Protein AF-0000000075856510 (afdb_homodimer)

Sequence (260 aa):
MIDSSLTSLGAKVVVATSSDENHPPENIIDGNTTTFWMSTGMFPQEFIICFAEPTMISAVTVDSFNVKHLKIEKNTSQNASNFAFVGEKGEDAICMYLLHLNGSSATHLRFIITSGYDHFVSVHRVSVQNMIDSSLTSLGAKVVVATSSDENHPPENIIDGNTTTFWMSTGMFPQEFIICFAEPTMISAVTVDSFNVKHLKIEKNTSQNASNFAFVGEKGEDAICMYLLHLNGSSATHLRFIITSGYDHFVSVHRVSVQN

pLDDT: mean 91.09, std 9.34, range [31.22, 98.06]

Foldseek 3Di:
DPLDFLVNQVKDWDDWPDADPQQGCRQQGRSDPVGHHDDDDDDDIDIDMDGPADDDDPDDDGDDDPDAKAWDWDDRDPDPDDTDTDDMRHNPHDDDDDDDDPDDDDPDDDDDDDDDPDDDDDDDDDDDDD/DPLDFLVVQVKDWDDWPDADPQQGCRQQGNSDPVGHHDDDDDDDTDIDMDGPADDDDPDDDGDDDPDAKAWDWDDRDPDPDDTDTDDMRHNPHDDDDDDDDPDDDDPDDDDDDPDDPDDDDDDDDDDDDD

Solvent-accessible surface area (backbone atoms only — not comparable to full-atom values): 13366 Å² total; per-residue (Å²): 128,82,86,66,25,42,45,80,64,52,33,42,68,78,44,59,70,35,74,35,92,91,21,31,56,64,27,23,28,63,66,38,74,88,42,31,17,39,56,64,71,67,71,61,41,40,40,27,39,34,43,69,51,78,37,59,28,31,32,40,37,38,31,25,29,44,68,38,26,38,38,35,27,31,17,70,49,94,53,100,53,82,66,40,85,69,51,68,41,44,86,80,42,58,34,32,37,80,44,76,54,80,60,37,70,26,19,28,41,37,40,39,34,61,41,45,79,49,80,53,34,34,37,17,29,50,48,75,37,106,128,82,86,64,26,43,44,79,65,51,34,42,68,76,45,59,72,35,75,35,93,90,22,31,56,65,26,23,30,63,65,39,72,88,42,33,17,39,56,65,70,66,70,63,43,41,40,28,39,35,43,70,51,76,38,61,29,31,31,39,37,40,32,27,30,45,68,36,28,37,37,35,25,31,18,70,48,93,53,99,54,81,66,41,85,70,50,66,42,46,86,78,43,58,34,32,37,81,44,77,53,81,61,38,69,26,20,28,40,37,39,38,32,63,41,46,79,49,79,55,36,34,37,17,29,52,47,75,38,106

Nearest PDB structures (foldseek):
  1tvg-assembly1_A  TM=7.928E-01  e=2.514E-05  Homo sapiens
  2yc4-assembly1_A  TM=9.816E-01  e=4.064E-04  Chlamydomonas reinhardtii
  2yc4-assembly1_B  TM=9.058E-01  e=3.809E-04  Chlamydomonas reinhardtii
  2yc2-assembly2_B  TM=8.555E-01  e=8.281E-04  Chlamydomonas reinhardtii
  1tvg-assembly1_A  TM=7.749E-01  e=1.172E-05  Homo sapiens

Organism: Scomber scombrus (NCBI:txid13677)

Secondary structure (DSSP, 8-state):
-----TGGGT-EEEEES--BTTB-GGGGSSS-SSS-EE--SSSPEEEEEEEEEEEEEEEEEEEEESEEEEEEEEE-SSSS-S-EEEEEE-TTPPEEEEEEEEEEEEEEEEEEEEEESSS--EEEEEEEE-/-----TGGGT-EEEEES--BTTB-GGGGSSS-SSS-EE--SSSPEEEEEEEEEEEEEEEEEEEEESEEEEEEEEE-SSSS-S-EEEEEE-TTPPEEEEEEEEEEEEEEEEEEEEEESSS--EEEEEEEE-

Structure (mmCIF, N/CA/C/O backbone):
data_AF-0000000075856510-model_v1
#
loop_
_entity.id
_entity.type
_entity.pdbx_description
1 polymer 'Intraflagellar transport protein 25 homolog isoform X1'
#
loop_
_atom_site.group_PDB
_atom_site.id
_atom_site.type_symbol
_atom_site.label_atom_id
_atom_site.label_alt_id
_atom_site.label_comp_id
_atom_site.label_asym_id
_atom_site.label_entity_id
_atom_site.label_seq_id
_atom_site.pdbx_PDB_ins_code
_atom_site.Cartn_x
_atom_site.Cartn_y
_atom_site.Cartn_z
_atom_site.occupancy
_atom_site.B_iso_or_equiv
_atom_site.auth_seq_id
_atom_site.auth_comp_id
_atom_site.auth_asym_id
_atom_site.auth_atom_id
_atom_site.pdbx_PDB_model_num
ATOM 1 N N . MET A 1 1 ? 19.016 -0.634 -7.457 1 31.28 1 MET A N 1
ATOM 2 C CA . MET A 1 1 ? 18.469 -1.99 -7.473 1 31.28 1 MET A CA 1
ATOM 3 C C . MET A 1 1 ? 17.594 -2.209 -8.695 1 31.28 1 MET A C 1
ATOM 5 O O . MET A 1 1 ? 16.719 -1.391 -8.992 1 31.28 1 MET A O 1
ATOM 9 N N . ILE A 1 2 ? 18.047 -2.639 -9.633 1 41.06 2 ILE A N 1
ATOM 10 C CA . ILE A 1 2 ? 17.422 -2.801 -10.938 1 41.06 2 ILE A CA 1
ATOM 11 C C . ILE A 1 2 ? 16.047 -3.469 -10.781 1 41.06 2 ILE A C 1
ATOM 13 O O . ILE A 1 2 ? 15.953 -4.57 -10.234 1 41.06 2 ILE A O 1
ATOM 17 N N . ASP A 1 3 ? 14.898 -2.807 -10.547 1 51.41 3 ASP A N 1
ATOM 18 C CA . ASP A 1 3 ? 13.539 -3.336 -10.461 1 51.41 3 ASP A CA 1
ATOM 19 C C . ASP A 1 3 ? 13.234 -4.266 -11.633 1 51.41 3 ASP A C 1
ATOM 21 O O . ASP A 1 3 ? 12.727 -3.828 -12.664 1 51.41 3 ASP A O 1
ATOM 25 N N . SER A 1 4 ? 14.125 -5.219 -11.945 1 65.81 4 SER A N 1
ATOM 26 C CA . SER A 1 4 ? 13.828 -6.191 -12.992 1 65.81 4 SER A CA 1
ATOM 27 C C . SER A 1 4 ? 12.555 -6.965 -12.68 1 65.81 4 SER A C 1
ATOM 29 O O . SER A 1 4 ? 12.32 -7.355 -11.531 1 65.81 4 SER A O 1
ATOM 31 N N . SER A 1 5 ? 11.68 -6.973 -13.672 1 81.94 5 SER A N 1
ATOM 32 C CA . SER A 1 5 ? 10.453 -7.762 -13.555 1 81.94 5 SER A CA 1
ATOM 33 C C . SER A 1 5 ? 10.766 -9.211 -13.203 1 81.94 5 SER A C 1
ATOM 35 O O . SER A 1 5 ? 11.859 -9.703 -13.492 1 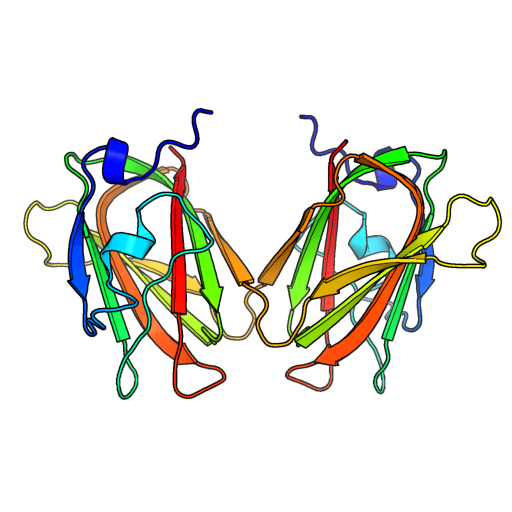81.94 5 SER A O 1
ATOM 37 N N . LEU A 1 6 ? 9.938 -9.789 -12.5 1 91.94 6 LEU A N 1
ATOM 38 C CA . LEU A 1 6 ? 10.094 -11.203 -12.164 1 91.94 6 LEU A CA 1
ATOM 39 C C . LEU A 1 6 ? 10.211 -12.055 -13.43 1 91.94 6 LEU A C 1
ATOM 41 O O . LEU A 1 6 ? 10.938 -13.047 -13.438 1 91.94 6 LEU A O 1
ATOM 45 N N . THR A 1 7 ? 9.625 -11.492 -14.469 1 87.81 7 THR A N 1
ATOM 46 C CA . THR A 1 7 ? 9.719 -12.195 -15.742 1 87.81 7 THR A CA 1
ATOM 47 C C . THR A 1 7 ? 11.156 -12.188 -16.25 1 87.81 7 THR A C 1
ATOM 49 O O . THR A 1 7 ? 11.633 -13.195 -16.781 1 87.81 7 THR A O 1
ATOM 52 N N . SER A 1 8 ? 11.789 -11.078 -16.062 1 85.25 8 SER A N 1
ATOM 53 C CA . SER A 1 8 ? 13.164 -10.961 -16.531 1 85.25 8 SER A CA 1
ATOM 54 C C . SER A 1 8 ? 14.094 -11.891 -15.758 1 85.25 8 SER A C 1
ATOM 56 O O . SER A 1 8 ? 15.164 -12.266 -16.25 1 85.25 8 SER A O 1
ATOM 58 N N . LEU A 1 9 ? 13.656 -12.344 -14.656 1 84.62 9 LEU A N 1
ATOM 59 C CA . LEU A 1 9 ? 14.445 -13.242 -13.82 1 84.62 9 LEU A CA 1
ATOM 60 C C . LEU A 1 9 ? 14.031 -14.695 -14.047 1 84.62 9 LEU A C 1
ATOM 62 O O . LEU A 1 9 ? 14.477 -15.586 -13.32 1 84.62 9 LEU A O 1
ATOM 66 N N . GLY A 1 10 ? 13.133 -14.922 -15.031 1 90.75 10 GLY A N 1
ATOM 67 C CA . GLY A 1 10 ? 12.75 -16.266 -15.414 1 90.75 10 GLY A CA 1
ATOM 68 C C . GLY A 1 10 ? 11.562 -16.797 -14.625 1 90.75 10 GLY A C 1
ATOM 69 O O . GLY A 1 10 ? 11.25 -17.984 -14.695 1 90.75 10 GLY A O 1
ATOM 70 N N . ALA A 1 11 ? 10.938 -15.938 -13.891 1 95 11 ALA A N 1
ATOM 71 C CA . ALA A 1 11 ? 9.766 -16.359 -13.125 1 95 11 ALA A CA 1
ATOM 72 C C . ALA A 1 11 ? 8.547 -16.516 -14.023 1 95 11 ALA A C 1
ATOM 74 O O . ALA A 1 11 ? 8.453 -15.875 -15.07 1 95 11 ALA A O 1
ATOM 75 N N . LYS A 1 12 ? 7.605 -17.438 -13.602 1 95.94 12 LYS A N 1
ATOM 76 C CA . LYS A 1 12 ? 6.355 -17.672 -14.312 1 95.94 12 LYS A CA 1
ATOM 77 C C . LYS A 1 12 ? 5.195 -17.859 -13.336 1 95.94 12 LYS A C 1
ATOM 79 O O . LYS A 1 12 ? 5.383 -18.375 -12.227 1 95.94 12 LYS A O 1
ATOM 84 N N . VAL A 1 13 ? 4.027 -17.344 -13.789 1 96.81 13 VAL A N 1
ATOM 85 C CA . VAL A 1 13 ? 2.818 -17.75 -13.094 1 96.81 13 VAL A CA 1
ATOM 86 C C . VAL A 1 13 ? 2.385 -19.141 -13.578 1 96.81 13 VAL A C 1
ATOM 88 O O . VAL A 1 13 ? 1.945 -19.297 -14.719 1 96.81 13 VAL A O 1
ATOM 91 N N . VAL A 1 14 ? 2.408 -20.094 -12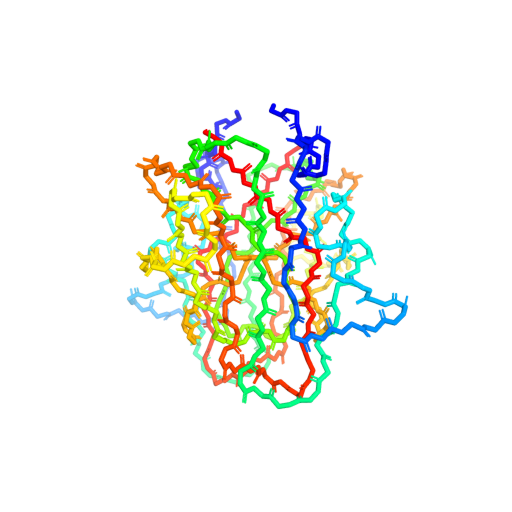.711 1 95.19 14 VAL A N 1
ATOM 92 C CA . VAL A 1 14 ? 2.24 -21.469 -13.188 1 95.19 14 VAL A CA 1
ATOM 93 C C . VAL A 1 14 ? 0.826 -21.953 -12.875 1 95.19 14 VAL A C 1
ATOM 95 O O . VAL A 1 14 ? 0.347 -22.906 -13.469 1 95.19 14 VAL A O 1
ATOM 98 N N . VAL A 1 15 ? 0.226 -21.422 -11.938 1 95.19 15 VAL A N 1
ATOM 99 C CA . VAL A 1 15 ? -1.16 -21.719 -11.594 1 95.19 15 VAL A CA 1
ATOM 100 C C . VAL A 1 15 ? -1.928 -20.406 -11.375 1 95.19 15 VAL A C 1
ATOM 102 O O . VAL A 1 15 ? -1.383 -19.438 -10.844 1 95.19 15 VAL A O 1
ATOM 105 N N . ALA A 1 16 ? -3.162 -20.297 -11.812 1 96.94 16 ALA A N 1
ATOM 106 C CA . ALA A 1 16 ? -4.09 -19.219 -11.492 1 96.94 16 ALA A CA 1
ATOM 107 C C . ALA A 1 16 ? -5.535 -19.703 -11.562 1 96.94 16 ALA A C 1
ATOM 109 O O . ALA A 1 16 ? -5.906 -20.438 -12.477 1 96.94 16 ALA A O 1
ATOM 110 N N . THR A 1 17 ? -6.297 -19.281 -10.57 1 97 17 THR A N 1
ATOM 111 C CA . THR A 1 17 ? -7.688 -19.719 -10.523 1 97 17 THR A CA 1
ATOM 112 C C . THR A 1 17 ? -8.508 -19 -11.586 1 97 17 THR A C 1
ATOM 114 O O . THR A 1 17 ? -9.609 -19.453 -11.93 1 97 17 THR A O 1
ATOM 117 N N . SER A 1 18 ? -8.086 -17.875 -12.07 1 94.31 18 SER A N 1
ATOM 118 C CA . SER A 1 18 ? -8.797 -17.125 -13.094 1 94.31 18 SER A CA 1
ATOM 119 C C . SER A 1 18 ? -7.859 -16.672 -14.211 1 94.31 18 SER A C 1
ATOM 121 O O . SER A 1 18 ? -6.648 -16.547 -14 1 94.31 18 SER A O 1
ATOM 123 N N . SER A 1 19 ? -8.5 -16.625 -15.391 1 90.81 19 SER A N 1
ATOM 124 C CA . SER A 1 19 ? -7.758 -16.125 -16.547 1 90.81 19 SER A CA 1
ATOM 125 C C . SER A 1 19 ? -8.664 -15.328 -17.484 1 90.81 19 SER A C 1
ATOM 127 O O . SER A 1 19 ? -9.445 -15.914 -18.234 1 90.81 19 SER A O 1
ATOM 129 N N . ASP A 1 20 ? -8.625 -14.062 -17.297 1 91.5 20 ASP A N 1
ATOM 130 C CA . ASP A 1 20 ? -9.32 -13.164 -18.219 1 91.5 20 ASP A CA 1
ATOM 131 C C . ASP A 1 20 ? -8.406 -12.75 -19.375 1 91.5 20 ASP A C 1
ATOM 133 O O . ASP A 1 20 ? -7.258 -12.359 -19.156 1 91.5 20 ASP A O 1
ATOM 137 N N . GLU A 1 21 ? -8.883 -12.891 -20.578 1 92.25 21 GLU A N 1
ATOM 138 C CA . GLU A 1 21 ? -8.07 -12.602 -21.766 1 92.25 21 GLU A CA 1
ATOM 139 C C . GLU A 1 21 ? -7.473 -11.203 -21.688 1 92.25 21 GLU A C 1
ATOM 141 O O . GLU A 1 21 ? -6.344 -10.977 -22.141 1 92.25 21 GLU A O 1
ATOM 146 N N . ASN A 1 22 ? -8.219 -10.234 -21.125 1 95 22 ASN A N 1
ATOM 147 C CA . ASN A 1 22 ? -7.77 -8.852 -21.031 1 95 22 ASN A CA 1
ATOM 148 C C . ASN A 1 22 ? -6.91 -8.625 -19.797 1 95 22 ASN A C 1
ATOM 150 O O . ASN A 1 22 ? -6.184 -7.633 -19.719 1 95 22 ASN A O 1
ATOM 154 N N . HIS A 1 23 ? -7.027 -9.445 -18.844 1 96.81 23 HIS A N 1
ATOM 155 C CA . HIS A 1 23 ? -6.328 -9.297 -17.578 1 96.81 23 HIS A CA 1
ATOM 156 C C . HIS A 1 23 ? -5.734 -10.625 -17.109 1 96.81 23 HIS A C 1
ATOM 158 O O . HIS A 1 23 ? -6.062 -11.117 -16.031 1 96.81 23 HIS A O 1
ATOM 164 N N . PRO A 1 24 ? -4.848 -11.18 -17.875 1 97.19 24 PRO A N 1
ATOM 165 C CA . PRO A 1 24 ? -4.281 -12.492 -17.594 1 97.19 24 PRO A CA 1
ATOM 166 C C . PRO A 1 24 ? -3.283 -12.461 -16.438 1 97.19 24 PRO A C 1
ATOM 168 O O . PRO A 1 24 ? -2.779 -11.398 -16.078 1 97.19 24 PRO A O 1
ATOM 171 N N . PRO A 1 25 ? -2.936 -13.633 -15.844 1 97.38 25 PRO A N 1
ATOM 172 C CA . PRO A 1 25 ? -2.047 -13.719 -14.688 1 97.38 25 PRO A CA 1
ATOM 173 C C . PRO A 1 25 ? -0.626 -13.25 -14.992 1 97.38 25 PRO A C 1
ATOM 175 O O . PRO A 1 25 ? 0.089 -12.805 -14.094 1 97.38 25 PRO A O 1
ATOM 178 N N . GLU A 1 26 ? -0.173 -13.258 -16.281 1 96.19 26 GLU A N 1
ATOM 179 C CA . GLU A 1 26 ? 1.175 -12.844 -16.656 1 96.19 26 GLU A CA 1
ATOM 180 C C . GLU A 1 26 ? 1.406 -11.367 -16.344 1 96.19 26 GLU A C 1
ATOM 182 O O . GLU A 1 26 ? 2.547 -10.938 -16.156 1 96.19 26 GLU A O 1
ATOM 187 N N . ASN A 1 27 ? 0.293 -10.664 -16.219 1 96.81 27 ASN A N 1
ATOM 188 C CA . ASN A 1 27 ? 0.388 -9.234 -15.953 1 96.81 27 ASN A CA 1
ATOM 189 C C . ASN A 1 27 ? 0.887 -8.961 -14.531 1 96.81 27 ASN A C 1
ATOM 191 O O . ASN A 1 27 ? 1.324 -7.855 -14.227 1 96.81 27 ASN A O 1
ATOM 195 N N . ILE A 1 28 ? 0.86 -10 -13.664 1 97 28 ILE A N 1
ATOM 196 C CA . ILE A 1 28 ? 1.257 -9.867 -12.266 1 97 28 ILE A CA 1
ATOM 197 C C . ILE A 1 28 ? 2.768 -9.664 -12.18 1 97 28 ILE A C 1
ATOM 199 O O . ILE A 1 28 ? 3.258 -8.984 -11.273 1 97 28 ILE A O 1
ATOM 203 N N . ILE A 1 29 ? 3.482 -10.195 -13.172 1 96.88 29 ILE A N 1
ATOM 204 C CA . ILE A 1 29 ? 4.926 -10.281 -12.977 1 96.88 29 ILE A CA 1
ATOM 205 C C . ILE A 1 29 ? 5.645 -9.523 -14.094 1 96.88 29 ILE A C 1
ATOM 207 O O . ILE A 1 29 ? 6.859 -9.656 -14.258 1 96.88 29 ILE A O 1
ATOM 211 N N . ASP A 1 30 ? 4.988 -8.719 -14.883 1 93.81 30 ASP A N 1
ATOM 212 C CA . ASP A 1 30 ? 5.582 -8.055 -16.031 1 93.81 30 ASP A CA 1
ATOM 213 C C . ASP A 1 30 ? 6.277 -6.754 -15.625 1 93.81 30 ASP A C 1
ATOM 215 O O . ASP A 1 30 ? 6.895 -6.086 -16.453 1 93.81 30 ASP A O 1
ATOM 219 N N . GLY A 1 31 ? 6.121 -6.363 -14.367 1 89 31 GLY A N 1
ATOM 220 C CA . GLY A 1 31 ? 6.809 -5.188 -13.859 1 89 31 GLY A CA 1
ATOM 221 C C . GLY A 1 31 ? 6.051 -3.898 -14.109 1 89 31 GLY A C 1
ATOM 222 O O . GLY A 1 31 ? 6.512 -2.818 -13.734 1 89 31 GLY A O 1
ATOM 223 N N . ASN A 1 32 ? 4.902 -4.012 -14.742 1 88.06 32 ASN A N 1
ATOM 224 C CA . ASN A 1 32 ? 4.055 -2.871 -15.062 1 88.06 32 ASN A CA 1
ATOM 225 C C . ASN A 1 32 ? 2.846 -2.793 -14.133 1 88.06 32 ASN A C 1
ATOM 227 O O . ASN A 1 32 ? 2.113 -3.771 -13.977 1 88.06 32 ASN A O 1
ATOM 231 N N . THR A 1 33 ? 2.648 -1.615 -13.531 1 86 33 THR A N 1
ATOM 232 C CA . THR A 1 33 ? 1.541 -1.51 -12.586 1 86 33 THR A CA 1
ATOM 233 C C . THR A 1 33 ? 0.247 -1.146 -13.312 1 86 33 THR A C 1
ATOM 235 O O . THR A 1 33 ? -0.833 -1.181 -12.719 1 86 33 THR A O 1
ATOM 238 N N . THR A 1 34 ? 0.302 -0.852 -14.609 1 89.06 34 THR A N 1
ATOM 239 C CA . THR A 1 34 ? -0.894 -0.453 -15.344 1 89.06 34 THR A CA 1
ATOM 240 C C . THR A 1 34 ? -1.639 -1.676 -15.867 1 89.06 34 THR A C 1
ATOM 242 O O . THR A 1 34 ? -2.83 -1.601 -16.172 1 89.06 34 THR A O 1
ATOM 245 N N . THR A 1 35 ? -0.893 -2.748 -16.062 1 94.31 35 THR A N 1
ATOM 246 C CA . THR A 1 35 ? -1.537 -4.02 -16.375 1 94.31 35 THR A CA 1
ATOM 247 C C . THR A 1 35 ? -1.803 -4.812 -15.094 1 94.31 35 THR A C 1
ATOM 249 O O . THR A 1 35 ? -1.146 -4.594 -14.07 1 94.31 35 THR A O 1
ATOM 252 N N . PHE A 1 36 ? -2.84 -5.691 -15.148 1 96.75 36 PHE A N 1
ATOM 253 C CA . PHE A 1 36 ? -3.17 -6.422 -13.93 1 96.75 36 PHE A CA 1
ATOM 254 C C . PHE A 1 36 ? -3.875 -7.73 -14.258 1 96.75 36 PHE A C 1
ATOM 256 O O . PHE A 1 36 ? -4.375 -7.914 -15.367 1 96.75 36 PHE A O 1
ATOM 263 N N . TRP A 1 37 ? -3.801 -8.656 -13.32 1 98 37 TRP A N 1
ATOM 264 C CA . TRP A 1 37 ? -4.633 -9.852 -13.266 1 98 37 TRP A CA 1
ATOM 265 C C . TRP A 1 37 ? -5.949 -9.57 -12.555 1 98 37 TRP A C 1
ATOM 267 O O . TRP A 1 37 ? -5.973 -8.875 -11.531 1 98 37 TRP A O 1
ATOM 277 N N . MET A 1 38 ? -7.059 -10.086 -13.086 1 96.81 38 MET A N 1
ATOM 278 C CA . MET A 1 38 ? -8.375 -9.914 -12.477 1 96.81 38 MET A CA 1
ATOM 279 C C . MET A 1 38 ? -9 -11.266 -12.148 1 96.81 38 MET A C 1
ATOM 281 O O . MET A 1 38 ? -8.969 -12.188 -12.969 1 96.81 38 MET A O 1
ATOM 285 N N . SER A 1 39 ? -9.414 -11.375 -10.93 1 95.94 39 SER A N 1
ATOM 286 C CA . SER A 1 39 ? -10.094 -12.609 -10.547 1 95.94 39 SER A CA 1
ATOM 287 C C . SER A 1 39 ? -11.469 -12.711 -11.188 1 95.94 39 SER A C 1
ATOM 289 O O . SER A 1 39 ? -12.062 -11.695 -11.562 1 95.94 39 SER A O 1
ATOM 291 N N . THR A 1 40 ? -11.891 -14.031 -11.414 1 91.62 40 THR A N 1
ATOM 292 C CA . THR A 1 40 ? -13.25 -14.312 -11.852 1 91.62 40 THR A CA 1
ATOM 293 C C . THR A 1 40 ? -13.914 -15.336 -10.93 1 91.62 40 THR A C 1
ATOM 295 O O . THR A 1 40 ? -13.242 -16.219 -10.391 1 91.62 40 THR A O 1
ATOM 298 N N . GLY A 1 41 ? -15.164 -14.977 -10.383 1 86.88 41 GLY A N 1
ATOM 299 C CA . GLY A 1 41 ? -15.875 -15.938 -9.555 1 86.88 41 GLY A CA 1
ATOM 300 C C . GLY A 1 41 ? -15.781 -15.641 -8.07 1 86.88 41 GLY A C 1
ATOM 301 O O . GLY A 1 41 ? -15.555 -14.492 -7.676 1 86.88 41 GLY A O 1
ATOM 302 N N . MET A 1 42 ? -15.93 -16.75 -7.203 1 92.44 42 MET A N 1
ATOM 303 C CA . MET A 1 42 ? -15.992 -16.578 -5.754 1 92.44 42 MET A CA 1
ATOM 304 C C . MET A 1 42 ? -14.641 -16.875 -5.113 1 92.44 42 MET A C 1
ATOM 306 O O . MET A 1 42 ? -13.75 -17.438 -5.758 1 92.44 42 MET A O 1
ATOM 310 N N . PHE A 1 43 ? -14.57 -16.391 -3.949 1 96.38 43 PHE A N 1
ATOM 311 C CA . PHE A 1 43 ? -13.383 -16.672 -3.152 1 96.38 43 PHE A CA 1
ATOM 312 C C . PHE A 1 43 ? -13.43 -18.109 -2.615 1 96.38 43 PHE A C 1
ATOM 314 O O . PHE A 1 43 ? -14.508 -18.672 -2.424 1 96.38 43 PHE A O 1
ATOM 321 N N . PRO A 1 44 ? -12.25 -18.719 -2.43 1 97.31 44 PRO A N 1
ATOM 322 C CA . PRO A 1 44 ? -10.922 -18.125 -2.559 1 97.31 44 PRO A CA 1
ATOM 323 C C . PRO A 1 44 ? -10.422 -18.094 -4.004 1 97.31 44 PRO A C 1
ATOM 325 O O . PRO A 1 44 ? -10.922 -18.844 -4.848 1 97.31 44 PRO A O 1
ATOM 328 N N . GLN A 1 45 ? -9.586 -17.125 -4.336 1 97.56 45 GLN A N 1
ATOM 329 C CA . GLN A 1 45 ? -8.797 -17.031 -5.559 1 97.56 45 GLN A CA 1
ATOM 330 C C . GLN A 1 45 ? -7.316 -17.25 -5.273 1 97.56 45 GLN A C 1
ATOM 332 O O . GLN A 1 45 ? -6.84 -16.938 -4.176 1 97.56 45 GLN A O 1
ATOM 337 N N . GLU A 1 46 ? -6.547 -17.844 -6.277 1 97.56 46 GLU A N 1
ATOM 338 C CA . GLU A 1 46 ? -5.125 -18.047 -6.016 1 97.56 46 GLU A CA 1
ATOM 339 C C . GLU A 1 46 ? -4.309 -17.969 -7.305 1 97.56 46 GLU A C 1
ATOM 341 O O . GLU A 1 46 ? -4.855 -18.109 -8.398 1 97.56 46 GLU A O 1
ATOM 346 N N . PHE A 1 47 ? -3.023 -17.719 -7.164 1 97.62 47 PHE A N 1
ATOM 347 C CA . PHE A 1 47 ? -2.012 -17.875 -8.203 1 97.62 47 PHE A CA 1
ATOM 348 C C . PHE A 1 47 ? -0.674 -18.281 -7.598 1 97.62 47 PHE A C 1
ATOM 350 O O . PHE A 1 47 ? -0.417 -18.031 -6.418 1 97.62 47 PHE A O 1
ATOM 357 N N . ILE A 1 48 ? 0.126 -19 -8.406 1 97.12 48 ILE A N 1
ATOM 358 C CA . ILE A 1 48 ? 1.434 -19.469 -7.961 1 97.12 48 ILE A CA 1
ATOM 359 C C . ILE A 1 48 ? 2.518 -18.953 -8.898 1 97.12 48 ILE A C 1
ATOM 361 O O . ILE A 1 48 ? 2.396 -19.062 -10.125 1 97.12 48 ILE A O 1
ATOM 365 N N . ILE A 1 49 ? 3.5 -18.391 -8.352 1 96.56 49 ILE A N 1
ATOM 366 C CA . ILE A 1 49 ? 4.676 -17.953 -9.094 1 96.56 49 ILE A CA 1
ATOM 367 C C . ILE A 1 49 ? 5.816 -18.938 -8.891 1 96.56 49 ILE A C 1
ATOM 369 O O . ILE A 1 49 ? 6.105 -19.344 -7.762 1 96.56 49 ILE A O 1
ATOM 373 N N . CYS A 1 50 ? 6.375 -19.312 -9.953 1 96.56 50 CYS A N 1
ATOM 374 C CA . CYS A 1 50 ? 7.535 -20.203 -9.93 1 96.56 50 CYS A CA 1
ATOM 375 C C . CYS A 1 50 ? 8.789 -19.469 -10.398 1 96.56 50 CYS A C 1
ATOM 377 O O . CYS A 1 50 ? 8.781 -18.844 -11.461 1 96.56 50 CYS A O 1
ATOM 379 N N . PHE A 1 51 ? 9.797 -19.578 -9.555 1 94.75 51 PHE A N 1
ATOM 380 C CA . PHE A 1 51 ? 11.086 -19 -9.945 1 94.75 51 PHE A CA 1
ATOM 381 C C . PHE A 1 51 ? 11.914 -20.016 -10.719 1 94.75 51 PHE A C 1
ATOM 383 O O . PHE A 1 51 ? 11.766 -21.234 -10.523 1 94.75 51 PHE A O 1
ATOM 390 N N . ALA A 1 52 ? 12.758 -19.5 -11.578 1 91.38 52 ALA A N 1
ATOM 391 C CA . ALA A 1 52 ? 13.594 -20.375 -12.391 1 91.38 52 ALA A CA 1
ATOM 392 C C . ALA A 1 52 ? 14.539 -21.188 -11.508 1 91.38 52 ALA A C 1
ATOM 394 O O . ALA A 1 52 ? 14.836 -22.359 -11.812 1 91.38 52 ALA A O 1
ATOM 395 N N . GLU A 1 53 ? 15.008 -20.594 -10.414 1 90.5 53 GLU A N 1
ATOM 396 C CA . GLU A 1 53 ? 15.852 -21.234 -9.406 1 90.5 53 GLU A CA 1
ATOM 397 C C . GLU A 1 53 ? 15.43 -20.812 -8 1 90.5 53 GLU A C 1
ATOM 399 O O . GLU A 1 53 ? 14.789 -19.781 -7.82 1 90.5 53 GLU A O 1
ATOM 404 N N . PRO A 1 54 ? 15.766 -21.766 -7.105 1 91.69 54 PRO A N 1
ATOM 405 C CA . PRO A 1 54 ? 15.5 -21.312 -5.738 1 91.69 54 PRO A CA 1
ATOM 406 C C . PRO A 1 54 ? 16.047 -19.906 -5.457 1 91.69 54 PRO A C 1
ATOM 408 O O . PRO A 1 54 ? 17.203 -19.625 -5.758 1 91.69 54 PRO A O 1
ATOM 411 N N . THR A 1 55 ? 15.219 -19.047 -4.93 1 91.62 55 THR A N 1
ATOM 412 C CA . THR A 1 55 ? 15.555 -17.641 -4.766 1 91.62 55 THR A CA 1
ATOM 413 C C . THR A 1 55 ? 15.422 -17.219 -3.307 1 91.62 55 THR A C 1
ATOM 415 O O . THR A 1 55 ? 14.43 -17.531 -2.646 1 91.62 55 THR A O 1
ATOM 418 N N . MET A 1 56 ? 16.484 -16.578 -2.807 1 93.5 56 MET A N 1
ATOM 419 C CA . MET A 1 56 ? 16.422 -15.992 -1.472 1 93.5 56 MET A CA 1
ATOM 420 C C . MET A 1 56 ? 15.578 -14.711 -1.485 1 93.5 56 MET A C 1
ATOM 422 O O . MET A 1 56 ? 15.836 -13.805 -2.277 1 93.5 56 MET A O 1
ATOM 426 N N . ILE A 1 57 ? 14.578 -14.742 -0.638 1 93.12 57 ILE A N 1
ATOM 427 C CA . ILE A 1 57 ? 13.656 -13.609 -0.636 1 93.12 57 ILE A CA 1
ATOM 428 C C . ILE A 1 57 ? 13.648 -12.953 0.743 1 93.12 57 ILE A C 1
ATOM 430 O O . ILE A 1 57 ? 13.414 -13.625 1.753 1 93.12 57 ILE A O 1
ATOM 434 N N . SER A 1 58 ? 13.922 -11.656 0.806 1 93.88 58 SER A N 1
ATOM 435 C CA . SER A 1 58 ? 13.875 -10.922 2.064 1 93.88 58 SER A CA 1
ATOM 436 C C . SER A 1 58 ? 12.539 -10.211 2.244 1 93.88 58 SER A C 1
ATOM 438 O O . SER A 1 58 ? 12.094 -9.984 3.373 1 93.88 58 SER A O 1
ATOM 440 N N . ALA A 1 59 ? 11.852 -9.883 1.08 1 93.94 59 ALA A N 1
ATOM 441 C CA . ALA A 1 59 ? 10.555 -9.219 1.165 1 93.94 59 ALA A CA 1
ATOM 442 C C . ALA A 1 59 ? 9.727 -9.453 -0.098 1 93.94 59 ALA A C 1
ATOM 444 O O . ALA A 1 59 ? 10.289 -9.68 -1.175 1 93.94 59 ALA A O 1
ATOM 445 N N . VAL A 1 60 ? 8.453 -9.445 0.077 1 94.06 60 VAL A N 1
ATOM 446 C CA . VAL A 1 60 ? 7.496 -9.539 -1.019 1 94.06 60 VAL A CA 1
ATOM 447 C C . VAL A 1 60 ? 6.574 -8.312 -0.998 1 94.06 60 VAL A C 1
ATOM 449 O O . VAL A 1 60 ? 6.062 -7.934 0.057 1 94.06 60 VAL A O 1
ATOM 452 N N . THR A 1 61 ? 6.418 -7.633 -2.109 1 93.5 61 THR A N 1
ATOM 453 C CA . THR A 1 61 ? 5.457 -6.547 -2.271 1 93.5 61 THR A CA 1
ATOM 454 C C . THR A 1 61 ? 4.352 -6.949 -3.244 1 93.5 61 THR A C 1
ATOM 456 O O . THR A 1 61 ? 4.625 -7.488 -4.316 1 93.5 61 THR A O 1
ATOM 459 N N . VAL A 1 62 ? 3.15 -6.73 -2.814 1 95.56 62 VAL A N 1
ATOM 460 C CA . VAL A 1 62 ? 1.995 -7.023 -3.658 1 95.56 62 VAL A CA 1
ATOM 461 C C . VAL A 1 62 ? 1.195 -5.742 -3.898 1 95.56 62 VAL A 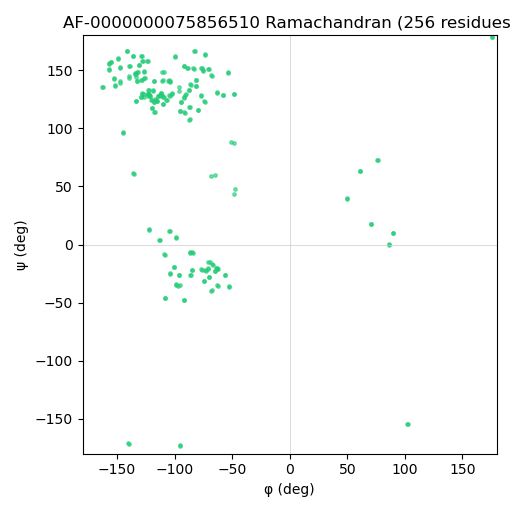C 1
ATOM 463 O O . VAL A 1 62 ? 0.708 -5.121 -2.949 1 95.56 62 VAL A O 1
ATOM 466 N N . ASP A 1 63 ? 1.082 -5.309 -5.125 1 95.19 63 ASP A N 1
ATOM 467 C CA . ASP A 1 63 ? 0.19 -4.227 -5.539 1 95.19 63 ASP A CA 1
ATOM 468 C C . ASP A 1 63 ? -1.17 -4.773 -5.969 1 95.19 63 ASP A C 1
ATOM 470 O O . ASP A 1 63 ? -1.273 -5.477 -6.98 1 95.19 63 ASP A O 1
ATOM 474 N N . SER A 1 64 ? -2.178 -4.426 -5.184 1 95.06 64 SER A N 1
ATOM 475 C CA . SER A 1 64 ? -3.471 -5.039 -5.465 1 95.06 64 SER A CA 1
ATOM 476 C C . SER A 1 64 ? -4.609 -4.047 -5.27 1 95.06 64 SER A C 1
ATOM 478 O O . SER A 1 64 ? -4.398 -2.943 -4.762 1 95.06 64 SER A O 1
ATOM 480 N N . PHE A 1 65 ? -5.758 -4.488 -5.789 1 91.06 65 PHE A N 1
ATOM 481 C CA . PHE A 1 65 ? -7 -3.74 -5.625 1 91.06 65 PHE A CA 1
ATOM 482 C C . PHE A 1 65 ? -8.102 -4.637 -5.074 1 91.06 65 PHE A C 1
ATOM 484 O O . PHE A 1 65 ? -8.297 -5.754 -5.559 1 91.06 65 PHE A O 1
ATOM 491 N N . ASN A 1 66 ? -8.812 -4.203 -4.004 1 89.62 66 ASN A N 1
ATOM 492 C CA . ASN A 1 66 ? -9.992 -4.824 -3.41 1 89.62 66 ASN A CA 1
ATOM 493 C C . ASN A 1 66 ? -9.641 -6.125 -2.695 1 89.62 66 ASN A C 1
ATOM 495 O O . ASN A 1 66 ? -10.516 -6.949 -2.424 1 89.62 66 ASN A O 1
ATOM 499 N N . VAL A 1 67 ? -8.359 -6.371 -2.371 1 92.12 67 VAL A N 1
ATOM 500 C CA . VAL A 1 67 ? -7.984 -7.562 -1.619 1 92.12 67 VAL A CA 1
ATOM 501 C C . VAL A 1 67 ? -8.094 -7.285 -0.122 1 92.12 67 VAL A C 1
ATOM 503 O O . VAL A 1 67 ? -7.441 -6.375 0.397 1 92.12 67 VAL A O 1
ATOM 506 N N . LYS A 1 68 ? -8.938 -8 0.508 1 88.12 68 LYS A N 1
ATOM 507 C CA . LYS A 1 68 ? -9.148 -7.824 1.941 1 88.12 68 LYS A CA 1
ATOM 508 C C . LYS A 1 68 ? -8.242 -8.75 2.75 1 88.12 68 LYS A C 1
ATOM 510 O O . LYS A 1 68 ? -7.637 -8.328 3.736 1 88.12 68 LYS A O 1
ATOM 515 N N . HIS A 1 69 ? -8.188 -10.031 2.377 1 93.75 69 HIS A N 1
ATOM 516 C CA . HIS A 1 69 ? -7.352 -11.016 3.047 1 93.75 69 HIS A CA 1
ATOM 517 C C . HIS A 1 69 ? -6.5 -11.789 2.045 1 93.75 69 HIS A C 1
ATOM 519 O O . HIS A 1 69 ? -7.012 -12.289 1.04 1 93.75 69 HIS A O 1
ATOM 525 N N . LEU A 1 70 ? -5.188 -11.859 2.227 1 96.81 70 LEU A N 1
ATOM 526 C CA . LEU A 1 70 ? -4.215 -12.531 1.369 1 96.81 70 LEU A CA 1
ATOM 527 C C . LEU A 1 70 ? -3.252 -13.375 2.195 1 96.81 70 LEU A C 1
ATOM 529 O O . LEU A 1 70 ? -2.672 -12.891 3.168 1 96.81 70 LEU A O 1
ATOM 533 N N . LYS A 1 71 ? -3.201 -14.641 1.873 1 96.75 71 LYS A N 1
ATOM 534 C CA . LYS A 1 71 ? -2.221 -15.547 2.463 1 96.75 71 LYS A CA 1
ATOM 535 C C . LYS A 1 71 ? -1.108 -15.875 1.471 1 96.75 71 LYS A C 1
ATOM 537 O O . LYS A 1 71 ? -1.368 -16.078 0.282 1 96.75 71 LYS A O 1
ATOM 542 N N . ILE A 1 72 ? 0.112 -15.961 1.974 1 97.12 72 ILE A N 1
ATOM 543 C CA . ILE A 1 72 ? 1.257 -16.312 1.142 1 97.12 72 ILE A CA 1
ATOM 544 C C . ILE A 1 72 ? 1.946 -17.547 1.713 1 97.12 72 ILE A C 1
ATOM 546 O O . ILE A 1 72 ? 2.172 -17.641 2.922 1 97.12 72 ILE A O 1
ATOM 550 N N . GLU A 1 73 ? 2.211 -18.422 0.839 1 97.25 73 GLU A N 1
ATOM 551 C CA . GLU A 1 73 ? 2.941 -19.641 1.167 1 97.25 73 GLU A CA 1
ATOM 552 C C . GLU A 1 73 ? 4.129 -19.844 0.228 1 97.25 73 GLU A C 1
ATOM 554 O O . GLU A 1 73 ? 4.16 -19.281 -0.87 1 97.25 73 GLU A O 1
ATOM 559 N N . LYS A 1 74 ? 5.055 -20.625 0.721 1 95.94 74 LYS A N 1
ATOM 560 C CA . LYS A 1 74 ? 6.219 -20.891 -0.122 1 95.94 74 LYS A CA 1
ATOM 561 C C . LYS A 1 74 ? 6.512 -22.391 -0.19 1 95.94 74 LYS A C 1
ATOM 563 O O . LYS A 1 74 ? 6.043 -23.156 0.65 1 95.94 74 LYS A O 1
ATOM 568 N N . ASN A 1 75 ? 7.113 -22.672 -1.219 1 94.94 75 ASN A N 1
ATOM 569 C CA . ASN A 1 75 ? 7.672 -24 -1.421 1 94.94 75 ASN A CA 1
ATOM 570 C C . ASN A 1 75 ? 9.102 -23.938 -1.953 1 94.94 75 ASN A C 1
ATOM 572 O O . ASN A 1 75 ? 9.445 -23.031 -2.709 1 94.94 75 ASN A O 1
ATOM 576 N N . THR A 1 76 ? 9.969 -24.906 -1.492 1 90.81 76 THR A N 1
ATOM 577 C CA . THR A 1 76 ? 11.359 -24.953 -1.95 1 90.81 76 THR A CA 1
ATOM 578 C C . THR A 1 76 ? 11.578 -26.141 -2.889 1 90.81 76 THR A C 1
ATOM 580 O O . THR A 1 76 ? 12.656 -26.281 -3.465 1 90.81 76 THR A O 1
ATOM 583 N N . SER A 1 77 ? 10.57 -26.906 -2.914 1 85.75 77 SER A N 1
ATOM 584 C CA . SER A 1 77 ? 10.688 -28.078 -3.783 1 85.75 77 SER A CA 1
ATOM 585 C C . SER A 1 77 ? 10.352 -27.719 -5.23 1 85.75 77 SER A C 1
ATOM 587 O O . SER A 1 77 ? 9.836 -26.641 -5.508 1 85.75 77 SER A O 1
ATOM 589 N N . GLN A 1 78 ? 10.727 -28.672 -6.125 1 82.62 78 GLN A N 1
ATOM 590 C CA . GLN A 1 78 ? 10.5 -28.422 -7.543 1 82.62 78 GLN A CA 1
ATOM 591 C C . GLN A 1 78 ? 9.031 -28.609 -7.91 1 82.62 78 GLN A C 1
ATOM 593 O O . GLN A 1 78 ? 8.547 -28 -8.875 1 82.62 78 GLN A O 1
ATOM 598 N N . ASN A 1 79 ? 8.445 -29.359 -7.027 1 83.38 79 ASN A N 1
ATOM 599 C CA . ASN A 1 79 ? 7.031 -29.562 -7.309 1 83.38 79 ASN A CA 1
ATOM 600 C C . ASN A 1 79 ? 6.156 -28.578 -6.539 1 83.38 79 ASN A C 1
ATOM 602 O O . ASN A 1 79 ? 6.504 -28.156 -5.434 1 83.38 79 ASN A O 1
ATOM 606 N N . ALA A 1 80 ? 5.254 -27.969 -7.176 1 77.31 80 ALA A N 1
ATOM 607 C CA . ALA A 1 80 ? 4.332 -27.031 -6.543 1 77.31 80 ALA A CA 1
ATOM 608 C C . ALA A 1 80 ? 3.428 -27.75 -5.539 1 77.31 80 ALA A C 1
ATOM 610 O O . ALA A 1 80 ? 2.203 -27.734 -5.688 1 77.31 80 ALA A O 1
ATOM 611 N N . SER A 1 81 ? 4.105 -28.375 -4.535 1 82.81 81 SER A N 1
ATOM 612 C CA . SER A 1 81 ? 3.396 -29.078 -3.461 1 82.81 81 SER A CA 1
ATOM 613 C C . SER A 1 81 ? 4.016 -28.766 -2.102 1 82.81 81 SER A C 1
ATOM 615 O O . SER A 1 81 ? 5.074 -28.141 -2.023 1 82.81 81 SER A O 1
ATOM 617 N N . ASN A 1 82 ? 3.303 -29.016 -0.985 1 89.5 82 ASN A N 1
ATOM 618 C CA . ASN A 1 82 ? 3.781 -28.859 0.384 1 89.5 82 ASN A CA 1
ATOM 619 C C . ASN A 1 82 ? 4.176 -27.422 0.681 1 89.5 82 ASN A C 1
ATOM 621 O O . ASN A 1 82 ? 5.316 -27.156 1.062 1 89.5 82 ASN A O 1
ATOM 625 N N . PHE A 1 83 ? 3.285 -26.625 0.613 1 95 83 PHE A N 1
ATOM 626 C CA . PHE A 1 83 ? 3.52 -25.219 0.854 1 95 83 PHE A CA 1
ATOM 627 C C . PHE A 1 83 ? 3.543 -24.906 2.348 1 95 83 PHE A C 1
ATOM 629 O O . PHE A 1 83 ? 2.754 -25.469 3.111 1 95 83 PHE A O 1
ATOM 636 N N . ALA A 1 84 ? 4.559 -24.062 2.682 1 93.94 84 ALA A N 1
ATOM 637 C CA . ALA A 1 84 ? 4.668 -23.594 4.059 1 93.94 84 ALA A CA 1
ATOM 638 C C . ALA A 1 84 ? 4.191 -22.156 4.18 1 93.94 84 ALA A C 1
ATOM 640 O O . ALA A 1 84 ? 4.477 -21.312 3.314 1 93.94 84 ALA A O 1
ATOM 641 N N . PHE A 1 85 ? 3.504 -21.906 5.25 1 95.69 85 PHE A N 1
ATOM 642 C CA . PHE A 1 85 ? 2.98 -20.562 5.512 1 95.69 85 PHE A CA 1
ATOM 643 C C . PHE A 1 85 ? 4.113 -19.562 5.684 1 95.69 85 PHE A C 1
ATOM 645 O O . PHE A 1 85 ? 5.09 -19.828 6.383 1 95.69 85 PHE A O 1
ATOM 652 N N . VAL A 1 86 ? 3.988 -18.469 4.973 1 94.19 86 VAL A N 1
ATOM 653 C CA . VAL A 1 86 ? 4.996 -17.422 5.051 1 94.19 86 VAL A CA 1
ATOM 654 C C . VAL A 1 86 ? 4.434 -16.219 5.809 1 94.19 86 VAL A C 1
ATOM 656 O O . VAL A 1 86 ? 5.125 -15.617 6.637 1 94.19 86 VAL A O 1
ATOM 659 N N . GLY A 1 87 ? 3.225 -15.797 5.488 1 93.75 87 GLY A N 1
ATOM 660 C CA . GLY A 1 87 ? 2.574 -14.641 6.078 1 93.75 87 GLY A CA 1
ATOM 661 C C . GLY A 1 87 ? 1.229 -14.328 5.449 1 93.75 87 GLY A C 1
ATOM 662 O O . GLY A 1 87 ? 0.774 -15.039 4.555 1 93.75 87 GLY A O 1
ATOM 663 N N . GLU A 1 88 ? 0.583 -13.297 5.98 1 93.56 88 GLU A N 1
ATOM 664 C CA . GLU A 1 88 ? -0.737 -12.961 5.453 1 93.56 88 GLU A CA 1
ATOM 665 C C . GLU A 1 88 ? -1.046 -11.477 5.633 1 93.56 88 GLU A C 1
ATOM 667 O O . GLU A 1 88 ? -0.52 -10.836 6.543 1 93.56 88 GLU A O 1
ATOM 672 N N . LYS A 1 89 ? -1.696 -10.992 4.633 1 90.25 89 LYS A N 1
ATOM 673 C CA . LYS A 1 89 ? -2.365 -9.695 4.727 1 90.25 89 LYS A CA 1
ATOM 674 C C . LYS A 1 89 ? -3.77 -9.844 5.305 1 90.25 89 LYS A C 1
ATOM 676 O O . LYS A 1 89 ? -4.664 -10.383 4.652 1 90.25 89 LYS A O 1
ATOM 681 N N . GLY A 1 90 ? -3.949 -9.406 6.52 1 84.94 90 GLY A N 1
ATOM 682 C CA . GLY A 1 90 ? -5.254 -9.5 7.152 1 84.94 90 GLY A CA 1
ATOM 683 C C . GLY A 1 90 ? -6.074 -8.227 7.02 1 84.94 90 GLY A C 1
ATOM 684 O O . GLY A 1 90 ? -5.688 -7.305 6.301 1 84.94 90 GLY A O 1
ATOM 685 N N . GLU A 1 91 ? -7.227 -8.25 7.73 1 75.06 91 GLU A N 1
ATOM 686 C CA . GLU A 1 91 ? -8.18 -7.145 7.699 1 75.06 91 GLU A CA 1
ATOM 687 C C . GLU A 1 91 ? -7.555 -5.867 8.258 1 75.06 91 GLU A C 1
ATOM 689 O O . GLU A 1 91 ? -7.949 -4.762 7.879 1 75.06 91 GLU A O 1
ATOM 694 N N . ASP A 1 92 ? -6.5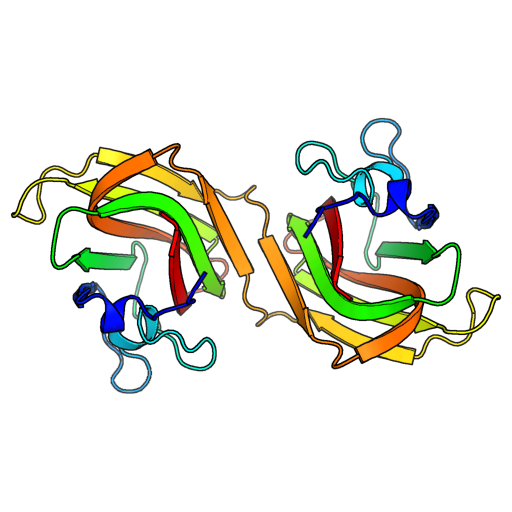23 -6.086 9.008 1 77.19 92 ASP A N 1
ATOM 695 C CA . ASP A 1 92 ? -5.93 -4.93 9.68 1 77.19 92 ASP A CA 1
ATOM 696 C C . ASP A 1 92 ? -4.625 -4.52 9.008 1 77.19 92 ASP A C 1
ATOM 698 O O . ASP A 1 92 ? -3.846 -3.746 9.57 1 77.19 92 ASP A O 1
ATOM 702 N N . ALA A 1 93 ? -4.441 -5.105 7.871 1 84.38 93 ALA A N 1
ATOM 703 C CA . ALA A 1 93 ? -3.166 -4.832 7.215 1 84.38 93 ALA A CA 1
ATOM 704 C C . ALA A 1 93 ? -3.088 -3.379 6.75 1 84.38 93 ALA A C 1
ATOM 706 O O . ALA A 1 93 ? -4.102 -2.785 6.375 1 84.38 93 ALA A O 1
ATOM 707 N N . ILE A 1 94 ? -1.913 -2.895 6.832 1 8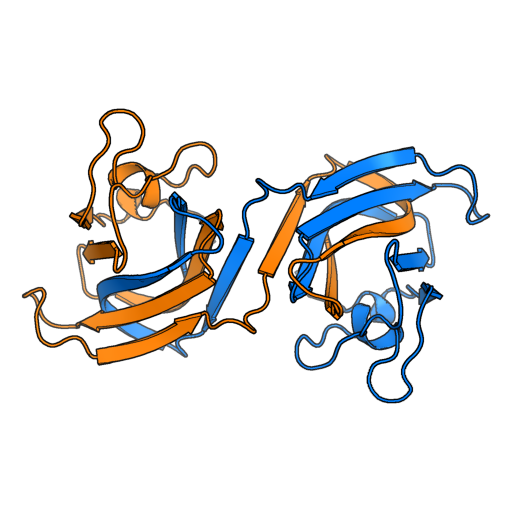9.06 94 ILE A N 1
ATOM 708 C CA . ILE A 1 94 ? -1.617 -1.532 6.398 1 89.06 94 ILE A CA 1
ATOM 709 C C . ILE A 1 94 ? -1.526 -1.482 4.875 1 89.06 94 ILE A C 1
ATOM 711 O O . ILE A 1 94 ? -0.926 -2.363 4.254 1 89.06 94 ILE A O 1
ATOM 715 N N . CYS A 1 95 ? -2.252 -0.578 4.309 1 90 95 CYS A N 1
ATOM 716 C CA . CYS A 1 95 ? -2.174 -0.286 2.881 1 90 95 CYS A CA 1
ATOM 717 C C . CYS A 1 95 ? -1.208 0.861 2.611 1 90 95 CYS A C 1
ATOM 719 O O . CYS A 1 95 ? -1.354 1.946 3.178 1 90 95 CYS A O 1
ATOM 721 N N . MET A 1 96 ? -0.247 0.56 1.803 1 92.19 96 MET A N 1
ATOM 722 C CA . MET A 1 96 ? 0.655 1.617 1.354 1 92.19 96 MET A CA 1
ATOM 723 C C . MET A 1 96 ? 0.164 2.234 0.049 1 92.19 96 MET A C 1
ATOM 725 O O . MET A 1 96 ? -0.22 1.516 -0.875 1 92.19 96 MET A O 1
ATOM 729 N N . TYR A 1 97 ? 0.036 3.561 0.08 1 92 97 TYR A N 1
ATOM 730 C CA . TYR A 1 97 ? -0.348 4.316 -1.106 1 92 97 TYR A CA 1
ATOM 731 C C . TYR A 1 97 ? 0.78 5.238 -1.554 1 92 97 TYR A C 1
ATOM 733 O O . TYR A 1 97 ? 1.276 6.051 -0.769 1 92 97 TYR A O 1
ATOM 741 N N . LEU A 1 98 ? 1.21 5.051 -2.865 1 90.56 98 LEU A N 1
ATOM 742 C CA . LEU A 1 98 ? 2.266 5.871 -3.447 1 90.56 98 LEU A CA 1
ATOM 743 C C . LEU A 1 98 ? 1.691 6.863 -4.453 1 90.56 98 LEU A C 1
ATOM 745 O O . LEU A 1 98 ? 0.975 6.469 -5.379 1 90.56 98 LEU A O 1
ATOM 749 N N . LEU A 1 99 ? 1.967 8.156 -4.254 1 91.75 99 LEU A N 1
ATOM 750 C CA . LEU A 1 99 ? 1.559 9.219 -5.164 1 91.75 99 LEU A CA 1
ATOM 751 C C . LEU A 1 99 ? 2.773 9.93 -5.746 1 91.75 99 LEU A C 1
ATOM 753 O O . LEU A 1 99 ? 3.568 10.516 -5.004 1 91.75 99 LEU A O 1
ATOM 757 N N . HIS A 1 100 ? 2.836 9.922 -7.016 1 90.31 100 HIS A N 1
ATOM 758 C CA . HIS A 1 100 ? 3.914 10.641 -7.68 1 90.31 100 HIS A CA 1
ATOM 759 C C . HIS A 1 100 ? 3.535 12.102 -7.918 1 90.31 100 HIS A C 1
ATOM 761 O O . HIS A 1 100 ? 2.42 12.398 -8.352 1 90.31 100 HIS A O 1
ATOM 767 N N . LEU A 1 101 ? 4.422 13.039 -7.586 1 89.12 101 LEU A N 1
ATOM 768 C CA . LEU A 1 101 ? 4.16 14.461 -7.727 1 89.12 101 LEU A CA 1
ATOM 769 C C . LEU A 1 101 ? 5.059 15.078 -8.797 1 89.12 101 LEU A C 1
ATOM 771 O O . LEU A 1 101 ? 4.875 16.234 -9.172 1 89.12 101 LEU A O 1
ATOM 775 N N . ASN A 1 102 ? 5.898 14.414 -9.539 1 83.69 102 ASN A N 1
ATOM 776 C CA . ASN A 1 102 ? 6.766 14.883 -10.617 1 83.69 102 ASN A CA 1
ATOM 777 C C . ASN A 1 102 ? 7.578 16.109 -10.195 1 83.69 102 ASN A C 1
ATOM 779 O O . ASN A 1 102 ? 7.68 17.078 -10.945 1 83.69 102 ASN A O 1
ATOM 783 N N . GLY A 1 103 ? 8.086 16.172 -8.953 1 85.56 103 GLY A N 1
ATOM 784 C CA . GLY A 1 103 ? 8.938 17.266 -8.492 1 85.56 103 GLY A CA 1
ATOM 785 C C . GLY A 1 103 ? 8.172 18.531 -8.18 1 85.56 103 GLY A C 1
ATOM 786 O O . GLY A 1 103 ? 8.156 19.453 -8.992 1 85.56 103 GLY A O 1
ATOM 787 N N . SER A 1 104 ? 7.438 18.688 -7.176 1 89.62 104 SER A N 1
ATOM 788 C CA . SER A 1 104 ? 6.66 19.844 -6.754 1 89.62 104 SER A CA 1
ATOM 789 C C . SER A 1 104 ? 7.125 20.359 -5.391 1 89.62 104 SER A C 1
ATOM 791 O O . SER A 1 104 ? 7.379 19.562 -4.48 1 89.62 104 SER A O 1
ATOM 793 N N . SER A 1 105 ? 7.297 21.656 -5.387 1 93.44 105 SER A N 1
ATOM 794 C CA . SER A 1 105 ? 7.699 22.234 -4.113 1 93.44 105 SER A CA 1
ATOM 795 C C . SER A 1 105 ? 6.5 22.438 -3.189 1 93.44 105 SER A C 1
ATOM 797 O O . SER A 1 105 ? 5.418 22.812 -3.637 1 93.44 105 SER A O 1
ATOM 799 N N . ALA A 1 106 ? 6.707 22.188 -1.889 1 93.94 106 ALA A N 1
ATOM 800 C CA . ALA A 1 106 ? 5.629 22.344 -0.914 1 93.94 106 ALA A CA 1
ATOM 801 C C . ALA A 1 106 ? 6.176 22.797 0.437 1 93.94 106 ALA A C 1
ATOM 803 O O . ALA A 1 106 ? 7.25 22.359 0.857 1 93.94 106 ALA A O 1
ATOM 804 N N . THR A 1 107 ? 5.492 23.688 1.07 1 95 107 THR A N 1
ATOM 805 C CA . THR A 1 107 ? 5.734 24.031 2.463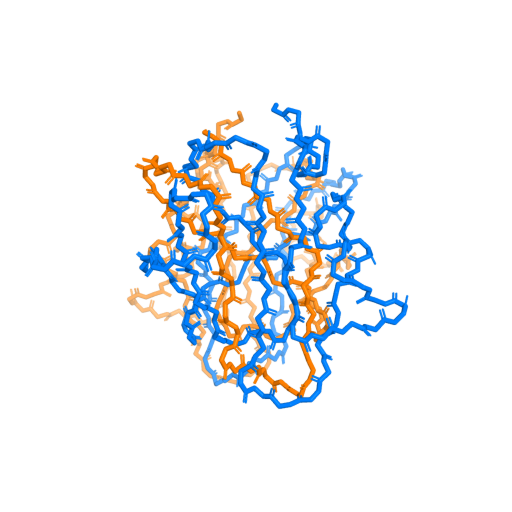 1 95 107 THR A CA 1
ATOM 806 C C . THR A 1 107 ? 4.805 23.266 3.391 1 95 107 THR A C 1
ATOM 808 O O . THR A 1 107 ? 5.207 22.844 4.477 1 95 107 THR A O 1
ATOM 811 N N . HIS A 1 108 ? 3.609 23.062 2.9 1 96.44 108 HIS A N 1
ATOM 812 C CA . HIS A 1 108 ? 2.609 22.266 3.615 1 96.44 108 HIS A CA 1
ATOM 813 C C . HIS A 1 108 ? 2.014 21.188 2.721 1 96.44 108 HIS A C 1
ATOM 815 O O . HIS A 1 108 ? 1.786 21.422 1.53 1 96.44 108 HIS A O 1
ATOM 821 N N . LEU A 1 109 ? 1.78 20.062 3.289 1 96.31 109 LEU A N 1
ATOM 822 C CA . LEU A 1 109 ? 0.92 19.047 2.699 1 96.31 109 LEU A CA 1
ATOM 823 C C . LEU A 1 109 ? -0.325 18.828 3.551 1 96.31 109 LEU A C 1
ATOM 825 O O . LEU A 1 109 ? -0.227 18.625 4.766 1 96.31 109 LEU A O 1
ATOM 829 N N . ARG A 1 110 ? -1.432 18.906 2.908 1 97.5 110 ARG A N 1
ATOM 830 C CA . ARG A 1 1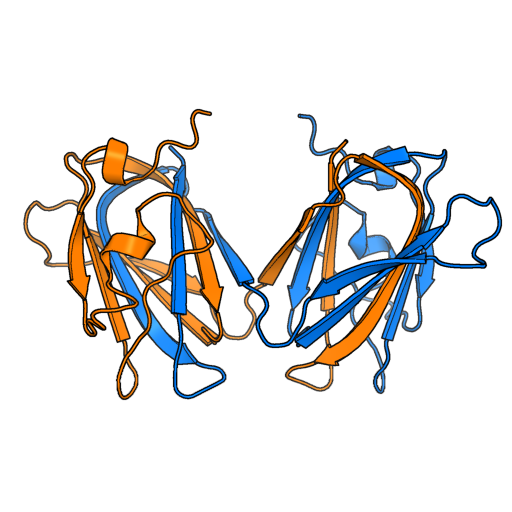10 ? -2.703 18.656 3.574 1 97.5 110 ARG A CA 1
ATOM 831 C C . ARG A 1 110 ? -3.318 17.344 3.098 1 97.5 110 ARG A C 1
ATOM 833 O O . ARG A 1 110 ? -3.438 17.109 1.893 1 97.5 110 ARG A O 1
ATOM 840 N N . PHE A 1 111 ? -3.639 16.5 4.055 1 98 111 PHE A N 1
ATOM 841 C CA . PHE A 1 111 ? -4.262 15.203 3.799 1 98 111 PHE A CA 1
ATOM 842 C C . PHE A 1 111 ? -5.711 15.203 4.27 1 98 111 PHE A C 1
ATOM 844 O O . PHE A 1 111 ? -5.992 15.453 5.441 1 98 111 PHE A O 1
ATOM 851 N N . ILE A 1 112 ? -6.582 14.953 3.34 1 97.88 112 ILE A N 1
ATOM 852 C CA . ILE A 1 112 ? -8.008 14.961 3.652 1 97.88 112 ILE A CA 1
ATOM 853 C C . ILE A 1 112 ? -8.602 13.578 3.402 1 97.88 112 ILE A C 1
ATOM 855 O O . ILE A 1 112 ? -8.695 13.133 2.256 1 97.88 112 ILE A O 1
ATOM 859 N N . ILE A 1 113 ? -9.039 12.938 4.473 1 97.19 113 ILE A N 1
ATOM 860 C CA . ILE A 1 113 ? -9.703 11.641 4.379 1 97.19 113 ILE A CA 1
ATOM 861 C C . ILE A 1 113 ? -11.211 11.828 4.355 1 97.19 113 ILE A C 1
ATOM 863 O O . ILE A 1 113 ? -11.812 12.219 5.359 1 97.19 113 ILE A O 1
ATOM 867 N N . THR A 1 114 ? -11.797 11.453 3.201 1 96.69 114 THR A N 1
ATOM 868 C CA . THR A 1 114 ? -13.211 11.773 3.053 1 96.69 114 THR A CA 1
ATOM 869 C C . THR A 1 114 ? -14.07 10.547 3.336 1 96.69 114 THR A C 1
ATOM 871 O O . THR A 1 114 ? -15.281 10.664 3.531 1 96.69 114 THR A O 1
ATOM 874 N N . SER A 1 115 ? -13.484 9.375 3.277 1 94.12 115 SER A N 1
ATOM 875 C CA . SER A 1 115 ? -14.219 8.164 3.639 1 94.12 115 SER A CA 1
ATOM 876 C C . SER A 1 115 ? -13.273 7.043 4.039 1 94.12 115 SER A C 1
ATOM 878 O O . SER A 1 115 ? -12.102 7.047 3.66 1 94.12 115 SER A O 1
ATOM 880 N N . GLY A 1 116 ? -13.812 6.078 4.859 1 91 116 GLY A N 1
ATOM 881 C CA . GLY A 1 116 ? -13.133 4.863 5.277 1 91 116 GLY A CA 1
ATOM 882 C C . GLY A 1 116 ? -13.953 3.609 5.039 1 91 116 GLY A C 1
ATOM 883 O O . GLY A 1 116 ? -15.141 3.689 4.719 1 91 116 GLY A O 1
ATOM 884 N N . TYR A 1 117 ? -13.297 2.473 5.043 1 85.25 117 TYR A N 1
ATOM 885 C CA . TYR A 1 117 ? -14.008 1.202 4.953 1 85.25 117 TYR A CA 1
ATOM 886 C C . TYR A 1 117 ? -14.773 0.915 6.242 1 85.25 117 TYR A C 1
ATOM 888 O O . TYR A 1 117 ? -15.68 0.075 6.258 1 85.25 117 TYR A O 1
ATOM 896 N N . ASP A 1 118 ? -14.32 1.598 7.316 1 88.38 118 ASP A N 1
ATOM 897 C CA . ASP A 1 118 ? -14.984 1.546 8.617 1 88.38 118 ASP A CA 1
ATOM 898 C C . ASP A 1 118 ? -15.016 2.924 9.273 1 88.38 118 ASP A C 1
ATOM 900 O O . ASP A 1 118 ? -14.664 3.924 8.648 1 88.38 118 ASP A O 1
ATOM 904 N N . HIS A 1 119 ? -15.43 2.996 10.531 1 90.25 119 HIS A N 1
ATOM 905 C CA . HIS A 1 119 ? -15.68 4.258 11.219 1 90.25 119 HIS A CA 1
ATOM 906 C C . HIS A 1 119 ? -14.375 4.949 11.594 1 90.25 119 HIS A C 1
ATOM 908 O O . HIS A 1 119 ? -14.328 6.176 11.711 1 90.25 119 HIS A O 1
ATOM 914 N N . PHE A 1 120 ? -13.367 4.094 11.852 1 92.31 120 PHE A N 1
ATOM 915 C CA . PHE A 1 120 ? -12.086 4.656 12.25 1 92.31 120 PHE A CA 1
ATOM 916 C C . PHE A 1 120 ? -11 4.305 11.242 1 92.31 120 PHE A C 1
ATOM 918 O O . PHE A 1 120 ? -10.984 3.199 10.703 1 92.31 120 PHE A O 1
ATOM 925 N N . VAL A 1 121 ? -10.195 5.297 11.047 1 94.88 121 VAL A N 1
ATOM 926 C CA . VAL A 1 121 ? -9.039 5.078 10.18 1 94.88 121 VAL A CA 1
ATOM 927 C C . VAL A 1 121 ? -7.754 5.41 10.945 1 94.88 121 VAL A C 1
ATOM 929 O O . VAL A 1 121 ? -7.793 6.105 11.961 1 94.88 121 VAL A O 1
ATOM 932 N N . SER A 1 122 ? -6.691 4.836 10.453 1 96.12 122 SER A N 1
ATOM 933 C CA . SER A 1 122 ? -5.41 5.203 11.039 1 96.12 122 SER A CA 1
ATOM 934 C C . SER A 1 122 ? -4.367 5.484 9.961 1 96.12 122 SER A C 1
ATOM 936 O O . SER A 1 122 ? -4.461 4.965 8.852 1 96.12 122 SER A O 1
ATOM 938 N N . VAL A 1 123 ? -3.508 6.383 10.281 1 97 123 VAL A N 1
ATOM 939 C CA . VAL A 1 123 ? -2.334 6.672 9.461 1 97 123 VAL A CA 1
ATOM 940 C C . VAL A 1 123 ? -1.064 6.359 10.25 1 97 123 VAL A C 1
ATOM 942 O O . VAL A 1 123 ? -0.866 6.883 11.352 1 97 123 VAL A O 1
ATOM 945 N N . HIS A 1 124 ? -0.234 5.496 9.617 1 96.12 124 HIS A N 1
ATOM 946 C CA . HIS A 1 124 ? 0.931 4.973 10.32 1 96.12 124 HIS A CA 1
ATOM 947 C C . HIS A 1 124 ? 2.195 5.734 9.938 1 96.12 124 HIS A C 1
ATOM 949 O O . HIS A 1 124 ? 3.084 5.934 10.766 1 96.12 124 HIS A O 1
ATOM 955 N N . ARG A 1 125 ? 2.275 6.145 8.781 1 96.19 125 ARG A N 1
ATOM 956 C CA . ARG A 1 125 ? 3.477 6.844 8.328 1 96.19 125 ARG A CA 1
ATOM 957 C C . ARG A 1 125 ? 3.213 7.605 7.035 1 96.19 125 ARG A C 1
ATOM 959 O O . ARG A 1 125 ? 2.547 7.098 6.133 1 96.19 125 ARG A O 1
ATOM 966 N N . VAL A 1 126 ? 3.678 8.797 6.992 1 96.25 126 VAL A N 1
ATOM 967 C CA . VAL A 1 126 ? 3.834 9.531 5.742 1 96.25 126 VAL A CA 1
ATOM 968 C C . VAL A 1 126 ? 5.316 9.742 5.445 1 96.25 126 VAL A C 1
ATOM 970 O O . VAL A 1 126 ? 6.074 10.18 6.309 1 96.25 126 VAL A O 1
ATOM 973 N N . SER A 1 127 ? 5.703 9.398 4.289 1 94.5 127 SER A N 1
ATOM 974 C CA . SER A 1 127 ? 7.07 9.633 3.832 1 94.5 127 SER A CA 1
ATOM 975 C C . SER A 1 127 ? 7.086 10.383 2.504 1 94.5 127 SER A C 1
ATOM 977 O O . SER A 1 127 ? 6.16 10.258 1.7 1 94.5 127 SER A O 1
ATOM 979 N N . VAL A 1 128 ? 8.172 11.188 2.355 1 93.5 128 VAL A N 1
ATOM 980 C CA . VAL A 1 128 ? 8.312 11.938 1.114 1 93.5 128 VAL A CA 1
ATOM 981 C C . VAL A 1 128 ? 9.68 11.656 0.49 1 93.5 128 VAL A C 1
ATOM 983 O O . VAL A 1 128 ? 10.656 11.414 1.201 1 93.5 128 VAL A O 1
ATOM 986 N N . GLN A 1 129 ? 9.68 11.602 -0.806 1 89.81 129 GLN A N 1
ATOM 987 C CA . GLN A 1 129 ? 10.914 11.477 -1.569 1 89.81 129 GLN A CA 1
ATOM 988 C C . GLN A 1 129 ? 11.219 12.758 -2.342 1 89.81 129 GLN A C 1
ATOM 990 O O . GLN A 1 129 ? 10.305 13.398 -2.867 1 89.81 129 GLN A O 1
ATOM 995 N N . ASN A 1 130 ? 12.477 13.062 -2.35 1 84.94 130 ASN A N 1
ATOM 996 C CA . ASN A 1 130 ? 12.922 14.234 -3.098 1 84.94 130 ASN A CA 1
ATOM 997 C C . ASN A 1 130 ? 13.367 13.859 -4.508 1 84.94 130 ASN A C 1
ATOM 999 O O . ASN A 1 130 ? 13.844 12.75 -4.738 1 84.94 130 ASN A O 1
ATOM 1003 N N . MET B 1 1 ? 19.297 6.09 0.305 1 31.22 1 MET B N 1
ATOM 1004 C CA . MET B 1 1 ? 18.406 7.207 0.619 1 31.22 1 MET B CA 1
ATOM 1005 C C . MET B 1 1 ? 18.031 7.203 2.096 1 31.22 1 MET B C 1
ATOM 1007 O O . MET B 1 1 ? 17.641 6.168 2.643 1 31.22 1 MET B O 1
ATOM 1011 N N . ILE B 1 2 ? 18.609 7.824 2.84 1 41.44 2 ILE B N 1
ATOM 1012 C CA . ILE B 1 2 ? 18.5 7.852 4.293 1 41.44 2 ILE B CA 1
ATOM 1013 C C . ILE B 1 2 ? 17.047 8.039 4.695 1 41.44 2 ILE B C 1
ATOM 1015 O O . ILE B 1 2 ? 16.406 9.023 4.301 1 41.44 2 ILE B O 1
ATOM 1019 N N . ASP B 1 3 ? 16.172 7.012 4.879 1 51.88 3 ASP B N 1
ATOM 1020 C CA . ASP B 1 3 ? 14.789 7.051 5.336 1 51.88 3 ASP B CA 1
ATOM 1021 C C . ASP B 1 3 ? 14.648 7.906 6.594 1 51.88 3 ASP B C 1
ATOM 1023 O O . ASP B 1 3 ? 14.68 7.383 7.711 1 51.88 3 ASP B O 1
ATOM 1027 N N . SER B 1 4 ? 15.297 9.094 6.641 1 66.06 4 SER B N 1
ATOM 1028 C CA . SER B 1 4 ? 15.094 9.977 7.781 1 66.06 4 SER B CA 1
ATOM 1029 C C . SER B 1 4 ? 13.625 10.344 7.949 1 66.06 4 SER B C 1
ATOM 1031 O O . SER B 1 4 ? 12.93 10.602 6.965 1 66.06 4 SER B O 1
ATOM 1033 N N . SER B 1 5 ? 13.18 10.148 9.164 1 82.19 5 SER B N 1
ATOM 1034 C CA . SER B 1 5 ? 11.812 10.555 9.492 1 82.19 5 SER B CA 1
ATOM 1035 C C . SER B 1 5 ? 11.57 12.016 9.133 1 82.19 5 SER B C 1
ATOM 1037 O O . SER B 1 5 ? 12.508 12.812 9.078 1 82.19 5 SER B O 1
ATOM 1039 N N . LEU B 1 6 ? 10.422 12.312 8.781 1 92.06 6 LEU B N 1
ATOM 1040 C CA . LEU B 1 6 ? 10.055 13.695 8.484 1 92.06 6 LEU B CA 1
ATOM 1041 C C . LEU B 1 6 ? 10.344 14.602 9.672 1 92.06 6 LEU B C 1
ATOM 1043 O O . LEU B 1 6 ? 10.727 15.758 9.5 1 92.06 6 LEU B O 1
ATOM 1047 N N . THR B 1 7 ? 10.312 13.945 10.828 1 87.81 7 THR B N 1
ATOM 1048 C CA . THR B 1 7 ? 10.625 14.711 12.031 1 87.81 7 THR B CA 1
ATOM 1049 C C . THR B 1 7 ? 12.094 15.133 12.039 1 87.81 7 THR B C 1
ATOM 1051 O O . THR B 1 7 ? 12.422 16.25 12.43 1 87.81 7 THR B O 1
ATOM 1054 N N . SER B 1 8 ? 12.906 14.234 11.586 1 85.44 8 SER B N 1
ATOM 1055 C CA . SER B 1 8 ? 14.336 14.531 11.578 1 85.44 8 SER B CA 1
ATOM 1056 C C . SER B 1 8 ? 14.656 15.641 10.578 1 85.44 8 SER B C 1
ATOM 1058 O O . SER B 1 8 ? 15.68 16.312 10.711 1 85.44 8 SER B O 1
ATOM 1060 N N . LEU B 1 9 ? 13.766 15.883 9.719 1 84.75 9 LEU B N 1
ATOM 1061 C CA . LEU B 1 9 ? 13.961 16.922 8.719 1 84.75 9 LEU B CA 1
ATOM 1062 C C . LEU B 1 9 ? 13.258 18.219 9.133 1 84.75 9 LEU B C 1
ATOM 1064 O O . LEU B 1 9 ? 13.164 19.156 8.344 1 84.75 9 LEU B O 1
ATOM 1068 N N . GLY B 1 10 ? 12.719 18.234 10.359 1 90.75 10 GLY B N 1
ATOM 1069 C CA . GLY B 1 10 ? 12.125 19.438 10.906 1 90.75 10 GLY B CA 1
ATOM 1070 C C . GLY B 1 10 ? 10.648 19.578 10.578 1 90.75 10 GLY B C 1
ATOM 1071 O O . GLY B 1 10 ? 10.055 20.641 10.805 1 90.75 10 GLY B O 1
ATOM 1072 N N . ALA B 1 11 ? 10.078 18.547 10.055 1 95 11 ALA B N 1
ATOM 1073 C CA . ALA B 1 11 ? 8.656 18.594 9.742 1 95 11 ALA B CA 1
ATOM 1074 C C . ALA B 1 11 ? 7.809 18.438 11 1 95 11 ALA B C 1
ATOM 1076 O O . ALA B 1 11 ? 8.258 17.859 11.992 1 95 11 ALA B O 1
ATOM 1077 N N . LYS B 1 12 ? 6.566 19.047 10.961 1 96 12 LYS B N 1
ATOM 1078 C CA . LYS B 1 12 ? 5.609 18.969 12.062 1 96 12 LYS B CA 1
ATOM 1079 C C . LYS B 1 12 ? 4.188 18.781 11.539 1 96 12 LYS B C 1
ATOM 1081 O O . LYS B 1 12 ? 3.85 19.266 10.453 1 96 12 LYS B O 1
ATOM 1086 N N . VAL B 1 13 ? 3.43 17.969 12.328 1 96.81 13 VAL B N 1
ATOM 1087 C CA . VAL B 1 13 ? 1.99 17.984 12.086 1 96.81 13 VAL B CA 1
ATOM 1088 C C . VAL B 1 13 ? 1.376 19.219 12.75 1 96.81 13 VAL B C 1
ATOM 1090 O O . VAL B 1 13 ? 1.312 19.312 13.977 1 96.81 13 VAL B O 1
ATOM 1093 N N . VAL B 1 14 ? 0.84 20.109 11.969 1 95.25 14 VAL B N 1
ATOM 1094 C CA . VAL B 1 14 ? 0.461 21.406 12.531 1 95.25 14 VAL B CA 1
ATOM 1095 C C . VAL B 1 14 ? -1.053 21.453 12.719 1 95.25 14 VAL B C 1
ATOM 1097 O O . VAL B 1 14 ? -1.558 22.281 13.484 1 95.25 14 VAL B O 1
ATOM 1100 N N . VAL B 1 15 ? -1.748 20.734 12.016 1 95.25 15 VAL B N 1
ATOM 1101 C CA . VAL B 1 15 ? -3.195 20.609 12.164 1 95.25 15 VAL B CA 1
ATOM 1102 C C . VAL B 1 15 ? -3.596 19.141 12.156 1 95.25 15 VAL B C 1
ATOM 1104 O O . VAL B 1 15 ? -3.014 18.344 11.422 1 95.25 15 VAL B O 1
ATOM 1107 N N . ALA B 1 16 ? -4.531 18.719 12.969 1 97 16 ALA B N 1
ATOM 1108 C CA . ALA B 1 16 ? -5.172 17.406 12.93 1 97 16 ALA B CA 1
ATOM 1109 C C . ALA B 1 16 ? -6.586 17.469 13.492 1 97 16 ALA B C 1
ATOM 1111 O O . ALA B 1 16 ? -6.828 18.125 14.516 1 97 16 ALA B O 1
ATOM 1112 N N . THR B 1 17 ? -7.48 16.812 12.781 1 97 17 THR B N 1
ATOM 1113 C CA . THR B 1 17 ? -8.875 16.844 13.219 1 97 17 THR B CA 1
ATOM 1114 C C . THR B 1 17 ? -9.07 15.984 14.469 1 97 17 THR B C 1
ATOM 1116 O O . THR B 1 17 ? -10.07 16.125 15.172 1 97 17 THR B O 1
ATOM 1119 N N . SER B 1 18 ? -8.219 15.047 14.711 1 94.31 18 SER B N 1
ATOM 1120 C CA . SER B 1 18 ? -8.312 14.172 15.875 1 94.31 18 SER B CA 1
ATOM 1121 C C . SER B 1 18 ? -6.977 14.062 16.594 1 94.31 18 SER B C 1
ATOM 1123 O O . SER B 1 18 ? -5.922 14.258 15.992 1 94.31 18 SER B O 1
ATOM 1125 N N . SER B 1 19 ? -7.152 13.891 17.922 1 90.75 19 SER B N 1
ATOM 1126 C CA . SER B 1 19 ? -5.961 13.672 18.75 1 90.75 19 SER B CA 1
ATOM 1127 C C . SER B 1 19 ? -6.25 12.711 19.891 1 90.75 19 SER B C 1
ATOM 1129 O O . SER B 1 19 ? -6.91 13.07 20.859 1 90.75 19 SER B O 1
ATOM 1131 N N . ASP B 1 20 ? -5.902 11.484 19.656 1 91.69 20 ASP B N 1
ATOM 1132 C CA . ASP B 1 20 ? -5.969 10.477 20.703 1 91.69 20 ASP B CA 1
ATOM 1133 C C . ASP B 1 20 ? -4.645 10.383 21.469 1 91.69 20 ASP B C 1
ATOM 1135 O O . ASP B 1 20 ? -3.576 10.32 20.859 1 91.69 20 ASP B O 1
ATOM 1139 N N . GLU B 1 21 ? -4.715 10.453 22.781 1 92.44 21 GLU B N 1
ATOM 1140 C CA . GLU B 1 21 ? -3.508 10.461 23.609 1 92.44 21 GLU B CA 1
ATOM 1141 C C . GLU B 1 21 ? -2.607 9.273 23.266 1 92.44 21 GLU B C 1
ATOM 1143 O O . GLU B 1 21 ? -1.381 9.391 23.312 1 92.44 21 GLU B O 1
ATOM 1148 N N . ASN B 1 22 ? -3.197 8.117 22.953 1 95.06 22 ASN B N 1
ATOM 1149 C CA . ASN B 1 22 ? -2.439 6.91 22.641 1 95.06 22 ASN B CA 1
ATOM 1150 C C . ASN B 1 22 ? -2.016 6.871 21.172 1 95.06 22 ASN B C 1
ATOM 1152 O O . ASN B 1 22 ? -1.112 6.121 20.812 1 95.06 22 ASN B O 1
ATOM 1156 N N . HIS B 1 23 ? -2.668 7.566 20.359 1 96.81 23 HIS B N 1
ATOM 1157 C CA . HIS B 1 23 ? -2.422 7.559 18.922 1 96.81 23 HIS B CA 1
ATOM 1158 C C . HIS B 1 23 ? -2.406 8.977 18.359 1 96.81 23 HIS B C 1
ATOM 1160 O O . HIS B 1 23 ? -3.199 9.305 17.469 1 96.81 23 HIS B O 1
ATOM 1166 N N . PRO B 1 24 ? -1.513 9.789 18.812 1 97.25 24 PRO B N 1
ATOM 1167 C CA . PRO B 1 24 ? -1.464 11.195 18.406 1 97.25 24 PRO B CA 1
ATOM 1168 C C . PRO B 1 24 ? -0.939 11.391 16.984 1 97.25 24 PRO B C 1
ATOM 1170 O O . PRO B 1 24 ? -0.305 10.492 16.438 1 97.25 24 PRO B O 1
ATOM 1173 N N . PRO B 1 25 ? -1.154 12.586 16.375 1 97.38 25 PRO B N 1
ATOM 1174 C CA . PRO B 1 25 ? -0.761 12.859 14.992 1 97.38 25 PRO B CA 1
ATOM 1175 C C . PRO B 1 25 ? 0.752 12.82 14.789 1 97.38 25 PRO B C 1
ATOM 1177 O O . PRO B 1 25 ? 1.225 12.555 13.688 1 97.38 25 PRO B O 1
ATOM 1180 N N . GLU B 1 26 ? 1.577 13.023 15.852 1 96.25 26 GLU B N 1
ATOM 1181 C CA . GLU B 1 26 ? 3.033 13.023 15.742 1 96.25 26 GLU B CA 1
ATOM 1182 C C . GLU B 1 26 ? 3.551 11.656 15.305 1 96.25 26 GLU B C 1
ATOM 1184 O O . GLU B 1 26 ? 4.641 11.555 14.734 1 96.25 26 GLU B O 1
ATOM 1189 N N . ASN B 1 27 ? 2.717 10.648 15.531 1 96.88 27 ASN B N 1
ATOM 1190 C CA . ASN B 1 27 ? 3.113 9.297 15.172 1 96.88 27 ASN B CA 1
ATOM 1191 C C . ASN B 1 27 ? 3.17 9.109 13.656 1 96.88 27 ASN B C 1
ATOM 1193 O O . ASN B 1 27 ? 3.777 8.156 13.164 1 96.88 27 ASN B O 1
ATOM 1197 N N . ILE B 1 28 ? 2.566 10.047 12.898 1 97 28 ILE B N 1
ATOM 1198 C CA . ILE B 1 28 ? 2.502 9.961 11.445 1 97 28 ILE B CA 1
ATOM 1199 C C . ILE B 1 28 ? 3.893 10.18 10.852 1 97 28 ILE B C 1
ATOM 1201 O O . ILE B 1 28 ? 4.227 9.609 9.805 1 97 28 ILE B O 1
ATOM 1205 N N . ILE B 1 29 ? 4.715 10.945 11.586 1 96.94 29 ILE B N 1
ATOM 1206 C CA . ILE B 1 29 ? 5.93 11.414 10.922 1 96.94 29 ILE B CA 1
ATOM 1207 C C . ILE B 1 29 ? 7.152 10.945 11.703 1 96.94 29 ILE B C 1
ATOM 1209 O O . ILE B 1 29 ? 8.266 11.414 11.469 1 96.94 29 ILE B O 1
ATOM 1213 N N . ASP B 1 30 ? 7.039 10.039 12.633 1 93.94 30 ASP B N 1
ATOM 1214 C CA . ASP B 1 30 ? 8.141 9.625 13.5 1 93.94 30 ASP B CA 1
ATOM 1215 C C . ASP B 1 30 ? 8.992 8.555 12.82 1 93.94 30 ASP B C 1
ATOM 1217 O O . ASP B 1 30 ? 10.008 8.125 13.375 1 93.94 30 ASP B O 1
ATOM 1221 N N . GLY B 1 31 ? 8.555 8.062 11.664 1 89 31 GLY B N 1
ATOM 1222 C CA . GLY B 1 31 ? 9.336 7.102 10.898 1 89 31 GLY B CA 1
ATOM 1223 C C . GLY B 1 31 ? 9.102 5.664 11.328 1 89 31 GLY B C 1
ATOM 1224 O O . GLY B 1 31 ? 9.703 4.742 10.781 1 89 31 GLY B O 1
ATOM 1225 N N . ASN B 1 32 ? 8.242 5.484 12.289 1 88.19 32 ASN B N 1
ATOM 1226 C CA . ASN B 1 32 ? 7.898 4.164 12.812 1 88.19 32 ASN B CA 1
ATOM 1227 C C . ASN B 1 32 ? 6.523 3.711 12.336 1 88.19 32 ASN B C 1
ATOM 1229 O O . ASN B 1 32 ? 5.539 4.438 12.477 1 88.19 32 ASN B O 1
ATOM 1233 N N . THR B 1 33 ? 6.477 2.496 11.781 1 86.12 33 THR B N 1
ATOM 1234 C CA . THR B 1 33 ? 5.195 2.039 11.258 1 86.12 33 THR B CA 1
ATOM 1235 C C . THR B 1 33 ? 4.371 1.368 12.352 1 86.12 33 THR B C 1
ATOM 1237 O O . THR B 1 33 ? 3.188 1.083 12.156 1 86.12 33 THR B O 1
ATOM 1240 N N . THR B 1 34 ? 4.934 1.159 13.531 1 89.19 34 THR B N 1
ATOM 1241 C CA . THR B 1 34 ? 4.211 0.48 14.602 1 89.19 34 THR B CA 1
ATOM 1242 C C . THR B 1 34 ? 3.371 1.473 15.398 1 89.19 34 THR B C 1
ATOM 1244 O O . THR B 1 34 ? 2.414 1.084 16.078 1 89.19 34 THR B O 1
ATOM 1247 N N . THR B 1 35 ? 3.812 2.723 15.391 1 94.38 35 THR B N 1
ATOM 1248 C CA . THR B 1 35 ? 2.98 3.779 15.953 1 94.38 35 THR B CA 1
ATOM 1249 C C . THR B 1 35 ? 2.098 4.402 14.875 1 94.38 35 THR B C 1
ATOM 1251 O O . THR B 1 35 ? 2.412 4.324 13.688 1 94.38 35 THR B O 1
ATOM 1254 N N . PHE B 1 36 ? 0.935 4.949 15.32 1 96.75 36 PHE B N 1
ATOM 1255 C CA . PHE B 1 36 ? 0.032 5.496 14.312 1 96.75 36 PHE B CA 1
ATOM 1256 C C . PHE B 1 36 ? -0.862 6.574 14.914 1 96.75 36 PHE B C 1
ATOM 1258 O O . PHE B 1 36 ? -1 6.66 16.141 1 96.75 36 PHE B O 1
ATOM 1265 N N . TRP B 1 37 ? -1.358 7.434 14.047 1 98 37 TRP B N 1
ATOM 1266 C CA . TRP B 1 37 ? -2.457 8.352 14.328 1 98 37 TRP B CA 1
ATOM 1267 C C . TRP B 1 37 ? -3.805 7.684 14.078 1 98 37 TRP B C 1
ATOM 1269 O O . TRP B 1 37 ? -3.967 6.957 13.094 1 98 37 TRP B O 1
ATOM 1279 N N . MET B 1 38 ? -4.781 7.902 14.961 1 96.81 38 MET B N 1
ATOM 1280 C CA . MET B 1 38 ? -6.117 7.34 14.812 1 96.81 38 MET B CA 1
ATOM 1281 C C . MET B 1 38 ? -7.172 8.445 14.773 1 96.81 38 MET B C 1
ATOM 1283 O O . MET B 1 38 ? -7.125 9.375 15.578 1 96.81 38 MET B O 1
ATOM 1287 N N . SER B 1 39 ? -7.98 8.383 13.766 1 95.94 39 SER B N 1
ATOM 1288 C CA . SER B 1 39 ? -9.062 9.367 13.68 1 95.94 39 SER B CA 1
ATOM 1289 C C . SER B 1 39 ? -10.125 9.109 14.742 1 95.94 39 SER B C 1
ATOM 1291 O O . SER B 1 39 ? -10.258 7.984 15.234 1 95.94 39 SER B O 1
ATOM 1293 N N . THR B 1 40 ? -10.789 10.258 15.156 1 91.75 40 THR B N 1
ATOM 1294 C CA . THR B 1 40 ? -11.953 10.164 16.031 1 91.75 40 THR B CA 1
ATOM 1295 C C . THR B 1 40 ? -13.141 10.922 15.422 1 91.75 40 THR B C 1
ATOM 1297 O O . THR B 1 40 ? -12.953 11.922 14.727 1 91.75 40 THR B O 1
ATOM 1300 N N . GLY B 1 41 ? -14.367 10.211 15.336 1 87.12 41 GLY B N 1
ATOM 1301 C CA . GLY B 1 41 ? -15.547 10.906 14.844 1 87.12 41 GLY B CA 1
ATOM 1302 C C . GLY B 1 41 ? -15.875 10.57 13.398 1 87.12 41 GLY B C 1
ATOM 1303 O O . GLY B 1 41 ? -15.516 9.5 12.906 1 87.12 41 GLY B O 1
ATOM 1304 N N . MET B 1 42 ? -16.594 11.555 12.68 1 92.44 42 MET B N 1
ATOM 1305 C CA . MET B 1 42 ? -17.078 11.312 11.328 1 92.44 42 MET B CA 1
ATOM 1306 C C . MET B 1 42 ? -16.156 11.93 10.289 1 92.44 42 MET B C 1
ATOM 1308 O O . MET B 1 42 ? -15.289 12.742 10.633 1 92.44 42 MET B O 1
ATOM 1312 N N . PHE B 1 43 ? -16.328 11.43 9.148 1 96.31 43 PHE B N 1
ATOM 1313 C CA . PHE B 1 43 ? -15.609 12 8.023 1 96.31 43 PHE B CA 1
ATOM 1314 C C . PHE B 1 43 ? -16.219 13.32 7.594 1 96.31 43 PHE B C 1
ATOM 1316 O O . PHE B 1 43 ? -17.422 13.547 7.793 1 96.31 43 PHE B O 1
ATOM 1323 N N . PRO B 1 44 ? -15.406 14.242 7.07 1 97.31 44 PRO B N 1
ATOM 1324 C CA . PRO B 1 44 ? -14 14.039 6.719 1 97.31 44 PRO B CA 1
ATOM 1325 C C . PRO B 1 44 ? -13.062 14.211 7.914 1 97.31 44 PRO B C 1
ATOM 1327 O O . PRO B 1 44 ? -13.438 14.828 8.914 1 97.31 44 PRO B O 1
ATOM 1330 N N . GLN B 1 45 ? -11.922 13.531 7.887 1 97.56 45 GLN B N 1
ATOM 1331 C CA . GLN B 1 45 ? -10.781 13.719 8.773 1 97.56 45 GLN B CA 1
ATOM 1332 C C . GLN B 1 45 ? -9.594 14.312 8.023 1 97.56 45 GLN B C 1
ATOM 1334 O O . GLN B 1 45 ? -9.445 14.102 6.82 1 97.56 45 GLN B O 1
ATOM 1339 N N . GLU B 1 46 ? -8.734 15.148 8.758 1 97.62 46 GLU B N 1
ATOM 1340 C CA . GLU B 1 46 ? -7.59 15.719 8.055 1 97.62 46 GLU B CA 1
ATOM 1341 C C . GLU B 1 46 ? -6.406 15.93 8.992 1 97.62 46 GLU B C 1
ATOM 1343 O O . GLU B 1 46 ? -6.574 15.961 10.211 1 97.62 46 GLU B O 1
ATOM 1348 N N . PHE B 1 47 ? -5.227 16.047 8.422 1 97.62 47 PHE B N 1
ATOM 1349 C CA . PHE B 1 47 ? -4.016 16.531 9.07 1 97.62 47 PHE B CA 1
ATOM 1350 C C . PHE B 1 47 ? -3.121 17.266 8.078 1 97.62 47 PHE B C 1
ATOM 1352 O O . PHE B 1 47 ? -3.207 17.031 6.867 1 97.62 47 PHE B O 1
ATOM 1359 N N . ILE B 1 48 ? -2.336 18.203 8.617 1 97.19 48 ILE B N 1
ATOM 1360 C CA . ILE B 1 48 ? -1.433 19 7.785 1 97.19 48 ILE B CA 1
ATOM 1361 C C . ILE B 1 48 ? -0 18.844 8.289 1 97.19 48 ILE B C 1
ATOM 1363 O O . ILE B 1 48 ? 0.261 18.984 9.492 1 97.19 48 ILE B O 1
ATOM 1367 N N . ILE B 1 49 ? 0.865 18.547 7.414 1 96.62 49 ILE B N 1
ATOM 1368 C CA . ILE B 1 49 ? 2.293 18.484 7.703 1 96.62 49 ILE B CA 1
ATOM 1369 C C . ILE B 1 49 ? 2.979 19.75 7.18 1 96.62 49 ILE B C 1
ATOM 1371 O O . ILE B 1 49 ? 2.758 20.156 6.039 1 96.62 49 ILE B O 1
ATOM 1375 N N . CYS B 1 50 ? 3.719 20.328 8.016 1 96.56 50 CYS B N 1
ATOM 1376 C CA . CYS B 1 50 ? 4.512 21.5 7.648 1 96.56 50 CYS B CA 1
ATOM 1377 C C . CYS B 1 50 ? 6 21.172 7.645 1 96.56 50 CYS B C 1
ATOM 1379 O O . CYS B 1 50 ? 6.52 20.609 8.617 1 96.56 50 CYS B O 1
ATOM 1381 N N . PHE B 1 51 ? 6.609 21.516 6.527 1 94.75 51 PHE B N 1
ATOM 1382 C CA . PHE B 1 51 ? 8.055 21.344 6.445 1 94.75 51 PHE B CA 1
ATOM 1383 C C . PHE B 1 51 ? 8.773 22.594 6.949 1 94.75 51 PHE B C 1
ATOM 1385 O O . PHE B 1 51 ? 8.242 23.688 6.875 1 94.75 51 PHE B O 1
ATOM 1392 N N . ALA B 1 52 ? 9.961 22.359 7.457 1 91.38 52 ALA B N 1
ATOM 1393 C CA . ALA B 1 52 ? 10.742 23.484 7.98 1 91.38 52 ALA B CA 1
ATOM 1394 C C . ALA B 1 52 ? 11.07 24.484 6.875 1 91.38 52 ALA B C 1
ATOM 1396 O O . ALA B 1 52 ? 11.109 25.703 7.113 1 91.38 52 ALA B O 1
ATOM 1397 N N . GLU B 1 53 ? 11.312 23.984 5.66 1 90.5 53 GLU B N 1
ATOM 1398 C CA . GLU B 1 53 ? 11.562 24.781 4.457 1 90.5 53 GLU B CA 1
ATOM 1399 C C . GLU B 1 53 ? 10.836 24.188 3.252 1 90.5 53 GLU B C 1
ATOM 1401 O O . GLU B 1 53 ? 10.484 23 3.25 1 90.5 53 GLU B O 1
ATOM 1406 N N . PRO B 1 54 ? 10.57 25.125 2.348 1 91.81 54 PRO B N 1
ATOM 1407 C CA . PRO B 1 54 ? 10 24.547 1.128 1 91.81 54 PRO B CA 1
ATOM 1408 C C . PRO B 1 54 ? 10.797 23.344 0.619 1 91.81 54 PRO B C 1
ATOM 1410 O O . PRO B 1 54 ? 12.023 23.422 0.506 1 91.81 54 PRO B O 1
ATOM 1413 N N . THR B 1 55 ? 10.117 22.281 0.358 1 91.69 55 THR B N 1
ATOM 1414 C CA . THR B 1 55 ? 10.758 21 0.031 1 91.69 55 THR B CA 1
ATOM 1415 C C . THR B 1 55 ? 10.281 20.484 -1.323 1 91.69 55 THR B C 1
ATOM 1417 O O . THR B 1 55 ? 9.078 20.484 -1.601 1 91.69 55 THR B O 1
ATOM 1420 N N . MET B 1 56 ? 11.25 20.156 -2.188 1 93.5 56 MET B N 1
ATOM 1421 C CA . MET B 1 56 ? 10.914 19.5 -3.449 1 93.5 56 MET B CA 1
ATOM 1422 C C . MET B 1 56 ? 10.516 18.047 -3.223 1 93.5 56 MET B C 1
ATOM 1424 O O . MET B 1 56 ? 11.266 17.297 -2.607 1 93.5 56 MET B O 1
ATOM 1428 N N . ILE B 1 57 ? 9.32 17.766 -3.68 1 93.06 57 ILE B N 1
ATOM 1429 C CA . ILE B 1 57 ? 8.797 16.422 -3.43 1 93.06 57 ILE B CA 1
ATOM 1430 C C . ILE B 1 57 ? 8.516 15.727 -4.758 1 93.06 57 ILE B C 1
ATOM 1432 O O . ILE B 1 57 ? 7.789 16.25 -5.602 1 93.06 57 ILE B O 1
ATOM 1436 N N . SER B 1 58 ? 9.102 14.555 -4.969 1 93.94 58 SER B N 1
ATOM 1437 C CA . SER B 1 58 ? 8.852 13.773 -6.176 1 93.94 58 SER B CA 1
ATOM 1438 C C . SER B 1 58 ? 7.781 12.711 -5.938 1 93.94 58 SER B C 1
ATOM 1440 O O . SER B 1 58 ? 7.078 12.312 -6.867 1 93.94 58 SER B O 1
ATOM 1442 N N . ALA B 1 59 ? 7.637 12.266 -4.633 1 93.81 59 ALA B N 1
ATOM 1443 C CA . ALA B 1 59 ? 6.629 11.258 -4.32 1 93.81 59 ALA B CA 1
ATOM 1444 C C . ALA B 1 59 ? 6.238 11.312 -2.846 1 93.81 59 ALA B C 1
ATOM 1446 O O . ALA B 1 59 ? 7.031 11.734 -2.002 1 93.81 59 ALA B O 1
ATOM 1447 N N . VAL B 1 60 ? 5.031 10.945 -2.592 1 94 60 VAL B N 1
ATOM 1448 C CA . VAL B 1 60 ? 4.504 10.812 -1.238 1 94 60 VAL B CA 1
ATOM 1449 C C . VAL B 1 60 ? 4.004 9.391 -1.014 1 94 60 VAL B C 1
ATOM 1451 O O . VAL B 1 60 ? 3.295 8.828 -1.857 1 94 60 VAL B O 1
ATOM 1454 N N . THR B 1 61 ? 4.422 8.742 0.053 1 93.38 61 THR B N 1
ATOM 1455 C CA . THR B 1 61 ? 3.904 7.445 0.47 1 93.38 61 THR B CA 1
ATOM 1456 C C . THR B 1 61 ? 3.119 7.57 1.772 1 93.38 61 THR B C 1
ATOM 1458 O O . THR B 1 61 ? 3.574 8.219 2.719 1 93.38 61 THR B O 1
ATOM 1461 N N . VAL B 1 62 ? 1.951 7.012 1.754 1 95.5 62 VAL B N 1
ATOM 1462 C CA . VAL B 1 62 ? 1.111 7.008 2.947 1 95.5 62 VAL B CA 1
ATOM 1463 C C . VAL B 1 62 ? 0.825 5.57 3.375 1 95.5 62 VAL B C 1
ATOM 1465 O O . VAL B 1 62 ? 0.246 4.793 2.613 1 95.5 62 VAL B O 1
ATOM 1468 N N . ASP B 1 63 ? 1.253 5.176 4.555 1 95.25 63 ASP B N 1
ATOM 1469 C CA . ASP B 1 63 ? 0.886 3.912 5.191 1 95.25 63 ASP B CA 1
ATOM 1470 C C . ASP B 1 63 ? -0.351 4.078 6.07 1 95.25 63 ASP B C 1
ATOM 1472 O O . ASP B 1 63 ? -0.304 4.77 7.09 1 95.25 63 ASP B O 1
ATOM 1476 N N . SER B 1 64 ? -1.426 3.436 5.637 1 95.06 64 SER B N 1
ATOM 1477 C CA . SER B 1 64 ? -2.67 3.678 6.363 1 95.06 64 SER B CA 1
ATOM 1478 C C . SER B 1 64 ? -3.484 2.398 6.504 1 95.06 64 SER B C 1
ATOM 1480 O O . SER B 1 64 ? -3.152 1.373 5.906 1 95.06 64 SER B O 1
ATOM 1482 N N . PHE B 1 65 ? -4.48 2.52 7.402 1 91.12 65 PHE B N 1
ATOM 1483 C CA . PHE B 1 65 ? -5.441 1.447 7.625 1 91.12 65 PHE B CA 1
ATOM 1484 C C . PHE B 1 65 ? -6.871 1.973 7.52 1 91.12 65 PHE B C 1
ATOM 1486 O O . PHE B 1 65 ? -7.199 3.012 8.094 1 91.12 65 PHE B O 1
ATOM 1493 N N . ASN B 1 66 ? -7.746 1.317 6.719 1 89.62 66 ASN B N 1
ATOM 1494 C CA . ASN B 1 66 ? -9.18 1.558 6.582 1 89.62 66 ASN B CA 1
ATOM 1495 C C . ASN B 1 66 ? -9.461 2.871 5.859 1 89.62 66 ASN B C 1
ATOM 1497 O O . ASN B 1 66 ? -10.562 3.41 5.949 1 89.62 66 ASN B O 1
ATOM 1501 N N . VAL B 1 67 ? -8.484 3.445 5.141 1 92.06 67 VAL B N 1
ATOM 1502 C CA . VAL B 1 67 ? -8.727 4.66 4.363 1 92.06 67 VAL B CA 1
ATOM 1503 C C . VAL B 1 67 ? -9.242 4.289 2.975 1 92.06 67 VAL B C 1
ATOM 1505 O O . VAL B 1 67 ? -8.57 3.576 2.227 1 92.06 67 VAL B O 1
ATOM 1508 N N . LYS B 1 68 ? -10.414 4.711 2.695 1 88 68 LYS B N 1
ATOM 1509 C CA . LYS B 1 68 ? -11.023 4.414 1.405 1 88 68 LYS B CA 1
ATOM 1510 C C . LYS B 1 68 ? -10.727 5.512 0.388 1 88 68 LYS B C 1
ATOM 1512 O O . LYS B 1 68 ? -10.391 5.223 -0.762 1 88 68 LYS B O 1
ATOM 1517 N N . HIS B 1 69 ? -10.914 6.77 0.785 1 93.62 69 HIS B N 1
ATOM 1518 C CA . HIS B 1 69 ? -10.648 7.914 -0.077 1 93.62 69 HIS B CA 1
ATOM 1519 C C . HIS B 1 69 ? -9.758 8.938 0.622 1 93.62 69 HIS B C 1
ATOM 1521 O O . HIS B 1 69 ? -10.023 9.32 1.763 1 93.62 69 HIS B O 1
ATOM 1527 N N . LEU B 1 70 ? -8.656 9.352 0.014 1 96.69 70 LEU B N 1
ATOM 1528 C CA . LEU B 1 70 ? -7.676 10.305 0.531 1 96.69 70 LEU B CA 1
ATOM 1529 C C . LEU B 1 70 ? -7.316 11.344 -0.526 1 96.69 70 LEU B C 1
ATOM 1531 O O . LEU B 1 70 ? -6.984 10.992 -1.66 1 96.69 70 LEU B O 1
ATOM 1535 N N . LYS B 1 71 ? -7.512 12.594 -0.169 1 96.62 71 LYS B N 1
ATOM 1536 C CA . LYS B 1 71 ? -7.074 13.711 -1.008 1 96.62 71 LYS B CA 1
ATOM 1537 C C . LYS B 1 71 ? -5.832 14.383 -0.426 1 96.62 71 LYS B C 1
ATOM 1539 O O . LYS B 1 71 ? -5.73 14.555 0.79 1 96.62 71 LYS B O 1
ATOM 1544 N N . ILE B 1 72 ? -4.922 14.766 -1.303 1 97.06 72 ILE B N 1
ATOM 1545 C CA . ILE B 1 72 ? -3.717 15.469 -0.881 1 97.06 72 ILE B CA 1
ATOM 1546 C C . ILE B 1 72 ? -3.633 16.828 -1.588 1 97.06 72 ILE B C 1
ATOM 1548 O O . ILE B 1 72 ? -3.854 16.906 -2.799 1 97.06 72 ILE B O 1
ATOM 1552 N N . GLU B 1 73 ? -3.352 17.781 -0.813 1 97.25 73 GLU B N 1
ATOM 1553 C CA . GLU B 1 73 ? -3.141 19.141 -1.305 1 97.25 73 GLU B CA 1
ATOM 1554 C C . GLU B 1 73 ? -1.815 19.703 -0.803 1 97.25 73 GLU B C 1
ATOM 1556 O O . GLU B 1 73 ? -1.269 19.234 0.195 1 97.25 73 GLU B O 1
ATOM 1561 N N . LYS B 1 74 ? -1.353 20.688 -1.54 1 96 74 LYS B N 1
ATOM 1562 C CA . LYS B 1 74 ? -0.102 21.297 -1.118 1 96 74 LYS B CA 1
ATOM 1563 C C . LYS B 1 74 ? -0.227 22.828 -1.09 1 96 74 LYS B C 1
ATOM 1565 O O . LYS B 1 74 ? -1.14 23.391 -1.696 1 96 74 LYS B O 1
ATOM 1570 N N . ASN B 1 75 ? 0.568 23.328 -0.306 1 94.88 75 ASN B N 1
ATOM 1571 C CA . ASN B 1 75 ? 0.772 24.781 -0.284 1 94.88 75 ASN B CA 1
ATOM 1572 C C . ASN B 1 75 ? 2.256 25.141 -0.244 1 94.88 75 ASN B C 1
ATOM 1574 O O . ASN B 1 75 ? 3.068 24.375 0.276 1 94.88 75 ASN B O 1
ATOM 1578 N N . THR B 1 76 ? 2.615 26.297 -0.896 1 90.94 76 THR B N 1
ATOM 1579 C CA . THR B 1 76 ? 4 26.75 -0.91 1 90.94 76 THR B CA 1
ATOM 1580 C C . THR B 1 76 ? 4.172 28 -0.047 1 90.94 76 THR B C 1
ATOM 1582 O O . THR B 1 76 ? 5.293 28.484 0.143 1 90.94 76 THR B O 1
ATOM 1585 N N . SER B 1 77 ? 3.066 28.453 0.352 1 85.94 77 SER B N 1
ATOM 1586 C CA . SER B 1 77 ? 3.121 29.641 1.189 1 85.94 77 SER B CA 1
ATOM 1587 C C . SER B 1 77 ? 3.416 29.281 2.643 1 85.94 77 SER B C 1
ATOM 1589 O O . SER B 1 77 ? 3.363 28.109 3.023 1 85.94 77 SER B O 1
ATOM 1591 N N . GLN B 1 78 ? 3.764 30.344 3.412 1 82.69 78 GLN B N 1
ATOM 1592 C CA . GLN B 1 78 ? 4.109 30.109 4.809 1 82.69 78 GLN B CA 1
ATOM 1593 C C . GLN B 1 78 ? 2.861 29.891 5.656 1 82.69 78 GLN B C 1
ATOM 1595 O O . GLN B 1 78 ? 2.924 29.234 6.703 1 82.69 78 GLN B O 1
ATOM 1600 N N . ASN B 1 79 ? 1.83 30.391 5.074 1 83.5 79 ASN B N 1
ATOM 1601 C CA . ASN B 1 79 ? 0.595 30.188 5.824 1 83.5 79 ASN B CA 1
ATOM 1602 C C . ASN B 1 79 ? -0.168 28.953 5.328 1 83.5 79 ASN B C 1
ATOM 1604 O O . ASN B 1 79 ? -0.094 28.609 4.148 1 83.5 79 ASN B O 1
ATOM 1608 N N . ALA B 1 80 ? -0.644 28.172 6.195 1 77.75 80 ALA B N 1
ATOM 1609 C CA . ALA B 1 80 ? -1.417 26.984 5.848 1 77.75 80 ALA B CA 1
ATOM 1610 C C . ALA B 1 80 ? -2.762 27.359 5.234 1 77.75 80 ALA B C 1
ATOM 1612 O O . ALA B 1 80 ? -3.816 27.031 5.773 1 77.75 80 ALA B O 1
ATOM 1613 N N . SER B 1 81 ? -2.656 28.125 4.098 1 82.81 81 SER B N 1
ATOM 1614 C CA . SER B 1 81 ? -3.838 28.531 3.35 1 82.81 81 SER B CA 1
ATOM 1615 C C . SER B 1 81 ? -3.637 28.359 1.85 1 82.81 81 SER B C 1
ATOM 1617 O O . SER B 1 81 ? -2.529 28.047 1.399 1 82.81 81 SER B O 1
ATOM 1619 N N . ASN B 1 82 ? -4.719 28.344 1.05 1 89.56 82 ASN B N 1
ATOM 1620 C CA . ASN B 1 82 ? -4.688 28.266 -0.407 1 89.56 82 ASN B CA 1
ATOM 1621 C C . ASN B 1 82 ? -4.027 26.984 -0.886 1 89.56 82 ASN B C 1
ATOM 1623 O O . ASN B 1 82 ? -3.041 27.016 -1.626 1 89.56 82 ASN B O 1
ATOM 1627 N N . PHE B 1 83 ? -4.59 25.969 -0.574 1 95 83 PHE B N 1
ATOM 1628 C CA . PHE B 1 83 ? -4.066 24.656 -0.947 1 95 83 PHE B CA 1
ATOM 1629 C C . PHE B 1 83 ? -4.453 24.312 -2.377 1 95 83 PHE B C 1
ATOM 1631 O O . PHE B 1 83 ? -5.574 24.594 -2.811 1 95 83 PHE B O 1
ATOM 1638 N N . ALA B 1 84 ? -3.408 23.766 -3.057 1 93.94 84 ALA B N 1
ATOM 1639 C CA . ALA B 1 84 ? -3.633 23.266 -4.414 1 93.94 84 ALA B CA 1
ATOM 1640 C C . ALA B 1 84 ? -3.699 21.75 -4.438 1 93.94 84 ALA B C 1
ATOM 1642 O O . ALA B 1 84 ? -2.922 21.078 -3.756 1 93.94 84 ALA B O 1
ATOM 1643 N N . PHE B 1 85 ? -4.609 21.266 -5.234 1 95.56 85 PHE B N 1
ATOM 1644 C CA . PHE B 1 85 ? -4.793 19.812 -5.367 1 95.56 85 PHE B CA 1
ATOM 1645 C C . PHE B 1 85 ? -3.551 19.156 -5.953 1 95.56 85 PHE B C 1
ATOM 1647 O O . PHE B 1 85 ? -2.98 19.656 -6.926 1 95.56 85 PHE B O 1
ATOM 1654 N N . VAL B 1 86 ? -3.125 18.109 -5.293 1 94.12 86 VAL B N 1
ATOM 1655 C CA . VAL B 1 86 ? -1.95 17.375 -5.754 1 94.12 86 VAL B CA 1
ATOM 1656 C C . VAL B 1 86 ? -2.375 16.031 -6.336 1 94.12 86 VAL B C 1
ATOM 1658 O O . VAL B 1 86 ? -1.86 15.609 -7.371 1 94.12 86 VAL B O 1
ATOM 1661 N N . GLY B 1 87 ? -3.24 15.328 -5.648 1 93.62 87 GLY B N 1
ATOM 1662 C CA . GLY B 1 87 ? -3.695 14.008 -6.047 1 93.62 87 GLY B CA 1
ATOM 1663 C C . GLY B 1 87 ? -4.617 13.359 -5.027 1 93.62 87 GLY B C 1
ATOM 1664 O O . GLY B 1 87 ? -4.934 13.961 -4 1 93.62 87 GLY B O 1
ATOM 1665 N N . GLU B 1 88 ? -5.086 12.156 -5.375 1 93.38 88 GLU B N 1
ATOM 1666 C CA . GLU B 1 88 ? -6.012 11.5 -4.457 1 93.38 88 GLU B CA 1
ATOM 1667 C C . GLU B 1 88 ? -5.938 9.977 -4.602 1 93.38 88 GLU B C 1
ATOM 1669 O O . GLU B 1 88 ? -5.574 9.469 -5.66 1 93.38 88 GLU B O 1
ATOM 1674 N N . LYS B 1 89 ? -6.074 9.383 -3.469 1 89.88 89 LYS B N 1
ATOM 1675 C CA . LYS B 1 89 ? -6.344 7.953 -3.398 1 89.88 89 LYS B CA 1
ATOM 1676 C C . LYS B 1 89 ? -7.844 7.672 -3.461 1 89.88 89 LYS B C 1
ATOM 1678 O O . LYS B 1 89 ? -8.578 7.973 -2.518 1 89.88 89 LYS B O 1
ATOM 1683 N N . GLY B 1 90 ? -8.281 7.152 -4.578 1 84.5 90 GLY B N 1
ATOM 1684 C CA . GLY B 1 90 ? -9.703 6.852 -4.727 1 84.5 90 GLY B CA 1
ATOM 1685 C C . GLY B 1 90 ? -10.039 5.41 -4.395 1 84.5 90 GLY B C 1
ATOM 1686 O O . GLY B 1 90 ? -9.195 4.668 -3.883 1 84.5 90 GLY B O 1
ATOM 1687 N N . GLU B 1 91 ? -11.312 5.07 -4.672 1 74.88 91 GLU B N 1
ATOM 1688 C CA . GLU B 1 91 ? -11.844 3.744 -4.383 1 74.88 91 GLU B CA 1
ATOM 1689 C C . GLU B 1 91 ? -11.109 2.668 -5.172 1 74.88 91 GLU B C 1
ATOM 1691 O O . GLU B 1 91 ? -11.023 1.518 -4.734 1 74.88 91 GLU B O 1
ATOM 1696 N N . ASP B 1 92 ? -10.508 3.131 -6.215 1 76.62 92 ASP B N 1
ATOM 1697 C CA . ASP B 1 92 ? -9.875 2.154 -7.094 1 76.62 92 ASP B CA 1
ATOM 1698 C C . ASP B 1 92 ? -8.359 2.15 -6.906 1 76.62 92 ASP B C 1
ATOM 1700 O O . ASP B 1 92 ? -7.625 1.594 -7.73 1 76.62 92 ASP B O 1
ATOM 1704 N N . ALA B 1 93 ? -7.984 2.816 -5.871 1 84 93 ALA B N 1
ATOM 1705 C CA . ALA B 1 93 ? -6.539 2.939 -5.68 1 84 93 ALA B CA 1
ATOM 1706 C C . ALA B 1 93 ? -5.914 1.59 -5.34 1 84 93 ALA B C 1
ATOM 1708 O O . ALA B 1 93 ? -6.543 0.758 -4.68 1 84 93 ALA B O 1
ATOM 1709 N N . ILE B 1 94 ? -4.746 1.456 -5.84 1 88.88 94 ILE B N 1
ATOM 1710 C CA . ILE B 1 94 ? -3.961 0.252 -5.594 1 88.88 94 ILE B CA 1
ATOM 1711 C C . ILE B 1 94 ? -3.363 0.303 -4.191 1 88.88 94 ILE B C 1
ATOM 1713 O O . ILE B 1 94 ? -2.859 1.344 -3.762 1 88.88 94 ILE B O 1
ATOM 1717 N N . CYS B 1 95 ? -3.578 -0.754 -3.457 1 90.06 95 CYS B N 1
ATOM 1718 C CA . CYS B 1 95 ? -2.951 -0.942 -2.152 1 90.06 95 CYS B CA 1
ATOM 1719 C C . CYS B 1 95 ? -1.669 -1.756 -2.275 1 90.06 95 CYS B C 1
ATOM 1721 O O . CYS B 1 95 ? -1.681 -2.863 -2.816 1 90.06 95 CYS B O 1
ATOM 1723 N N . MET B 1 96 ? -0.624 -1.15 -1.819 1 92.31 96 MET B N 1
ATOM 1724 C CA . MET B 1 96 ? 0.635 -1.887 -1.743 1 92.31 96 MET B CA 1
ATOM 1725 C C . MET B 1 96 ? 0.795 -2.553 -0.381 1 92.31 96 MET B C 1
ATOM 1727 O O . MET B 1 96 ? 0.562 -1.923 0.653 1 92.31 96 MET B O 1
ATOM 1731 N N . TYR B 1 97 ? 1.039 -3.865 -0.43 1 92.12 97 TYR B N 1
ATOM 1732 C CA . TYR B 1 97 ? 1.292 -4.641 0.779 1 92.12 97 TYR B CA 1
ATOM 1733 C C . TYR B 1 97 ? 2.713 -5.195 0.785 1 92.12 97 TYR B C 1
ATOM 1735 O O . TYR B 1 97 ? 3.121 -5.879 -0.155 1 92.12 97 TYR B O 1
ATOM 1743 N N . LEU B 1 98 ? 3.467 -4.832 1.895 1 90.75 98 LEU B N 1
ATOM 1744 C CA . LEU B 1 98 ? 4.84 -5.301 2.057 1 90.75 98 LEU B CA 1
ATOM 1745 C C . LEU B 1 98 ? 4.926 -6.363 3.148 1 90.75 98 LEU B C 1
ATOM 1747 O O . LEU B 1 98 ? 4.469 -6.141 4.273 1 90.75 98 LEU B O 1
ATOM 1751 N N . LEU B 1 99 ? 5.469 -7.531 2.791 1 92 99 LEU B N 1
ATOM 1752 C CA . LEU B 1 99 ? 5.699 -8.617 3.732 1 92 99 LEU B CA 1
ATOM 1753 C C . LEU B 1 99 ? 7.184 -8.938 3.844 1 92 99 LEU B C 1
ATOM 1755 O O . LEU B 1 99 ? 7.82 -9.312 2.854 1 92 99 LEU B O 1
ATOM 1759 N N . HIS B 1 100 ? 7.652 -8.859 5.027 1 90.56 100 HIS B N 1
ATOM 1760 C CA . HIS B 1 100 ? 9.047 -9.219 5.262 1 90.56 100 HIS B CA 1
ATOM 1761 C C . HIS B 1 100 ? 9.195 -10.711 5.539 1 90.56 100 HIS B C 1
ATOM 1763 O O . HIS B 1 100 ? 8.414 -11.289 6.305 1 90.56 100 HIS B O 1
ATOM 1769 N N . LEU B 1 101 ? 10.148 -11.383 4.898 1 89.31 101 LEU B N 1
ATOM 1770 C CA . LEU B 1 101 ? 10.352 -12.812 5.051 1 89.31 101 LEU B CA 1
ATOM 1771 C C . LEU B 1 101 ? 11.688 -13.102 5.73 1 89.31 101 LEU B C 1
ATOM 1773 O O . LEU B 1 101 ? 11.969 -14.25 6.09 1 89.31 101 LEU B O 1
ATOM 1777 N N . ASN B 1 102 ? 12.5 -12.211 6.184 1 83.69 102 ASN B N 1
ATOM 1778 C CA . ASN B 1 102 ? 13.766 -12.367 6.887 1 83.69 102 ASN B CA 1
ATOM 1779 C C . ASN B 1 102 ? 14.695 -13.328 6.16 1 83.69 102 ASN B C 1
ATOM 1781 O O . ASN B 1 102 ? 15.305 -14.203 6.785 1 83.69 102 ASN B O 1
ATOM 1785 N N . GLY B 1 103 ? 14.781 -13.312 4.824 1 85.81 103 GLY B N 1
ATOM 1786 C CA . GLY B 1 103 ? 15.695 -14.141 4.051 1 85.81 103 GLY B CA 1
ATOM 1787 C C . GLY B 1 103 ? 15.258 -15.586 3.949 1 85.81 103 GLY B C 1
ATOM 1788 O O . GLY B 1 103 ? 15.766 -16.453 4.664 1 85.81 103 GLY B O 1
ATOM 1789 N N . SER B 1 104 ? 14.289 -15.984 3.232 1 89.62 104 SER B N 1
ATOM 1790 C CA . SER B 1 104 ? 13.773 -17.344 3.033 1 89.62 104 SER B CA 1
ATOM 1791 C C . SER B 1 104 ? 13.883 -17.766 1.571 1 89.62 104 SER B C 1
ATOM 1793 O O . SER B 1 104 ? 13.586 -16.969 0.668 1 89.62 104 SER B O 1
ATOM 1795 N N . SER B 1 105 ? 14.391 -18.969 1.445 1 93.44 105 SER B N 1
ATOM 1796 C CA . SER B 1 105 ? 14.5 -19.484 0.083 1 93.44 105 SER B CA 1
ATOM 1797 C C . SER B 1 105 ? 13.164 -20.047 -0.404 1 93.44 105 SER B C 1
ATOM 1799 O O . SER B 1 105 ? 12.445 -20.688 0.355 1 93.44 105 SER B O 1
ATOM 1801 N N . ALA B 1 106 ? 12.852 -19.812 -1.685 1 93.88 106 ALA B N 1
ATOM 1802 C CA . ALA B 1 106 ? 11.609 -20.312 -2.258 1 93.88 106 ALA B CA 1
ATOM 1803 C C . ALA B 1 106 ? 11.781 -20.656 -3.736 1 93.88 106 ALA B C 1
ATOM 1805 O O . ALA B 1 106 ? 12.492 -19.953 -4.461 1 93.88 106 ALA B O 1
ATOM 1806 N N . THR B 1 107 ? 11.195 -21.703 -4.156 1 95 107 THR B N 1
ATOM 1807 C CA . THR B 1 107 ? 11.055 -22.047 -5.57 1 95 107 THR B CA 1
ATOM 1808 C C . THR B 1 107 ? 9.688 -21.609 -6.094 1 95 107 THR B C 1
ATOM 1810 O O . THR B 1 107 ? 9.578 -21.141 -7.23 1 95 107 THR B O 1
ATOM 1813 N N . HIS B 1 108 ? 8.719 -21.734 -5.227 1 96.44 108 HIS B N 1
ATOM 1814 C CA . HIS B 1 108 ? 7.359 -21.297 -5.531 1 96.44 108 HIS B CA 1
ATOM 1815 C C . HIS B 1 108 ? 6.816 -20.375 -4.434 1 96.44 108 HIS B C 1
ATOM 1817 O O . HIS B 1 108 ? 7.066 -20.609 -3.25 1 96.44 108 HIS B O 1
ATOM 1823 N N . LEU B 1 109 ? 6.109 -19.391 -4.832 1 96.31 109 LEU B N 1
ATOM 1824 C CA . LEU B 1 109 ? 5.246 -18.625 -3.941 1 96.31 109 LEU B CA 1
ATOM 1825 C C . LEU B 1 109 ? 3.779 -18.797 -4.32 1 96.31 109 LEU B C 1
ATOM 1827 O O . LEU B 1 109 ? 3.414 -18.641 -5.488 1 96.31 109 LEU B O 1
ATOM 1831 N N . ARG B 1 110 ? 3.016 -19.141 -3.355 1 97.5 110 ARG B N 1
ATOM 1832 C CA . ARG B 1 110 ? 1.575 -19.281 -3.553 1 97.5 110 ARG B CA 1
ATOM 1833 C C . ARG B 1 110 ? 0.816 -18.172 -2.834 1 97.5 110 ARG B C 1
ATOM 1835 O O . ARG B 1 110 ? 1.041 -17.922 -1.646 1 97.5 110 ARG B O 1
ATOM 1842 N N . PHE B 1 111 ? -0.027 -17.5 -3.586 1 98.06 111 PHE B N 1
ATOM 1843 C CA . PHE B 1 111 ? -0.864 -16.422 -3.074 1 98.06 111 PHE B CA 1
ATOM 1844 C C . PHE B 1 111 ? -2.328 -16.844 -3.039 1 98.06 111 PHE B C 1
ATOM 1846 O O . PHE B 1 111 ? -2.898 -17.219 -4.066 1 98.06 111 PHE B O 1
ATOM 1853 N N . ILE B 1 112 ? -2.881 -16.812 -1.867 1 97.88 112 ILE B N 1
ATOM 1854 C CA . ILE B 1 112 ? -4.266 -17.219 -1.69 1 97.88 112 ILE B CA 1
ATOM 1855 C C . ILE B 1 112 ? -5.102 -16.047 -1.193 1 97.88 112 ILE B C 1
ATOM 1857 O O . ILE B 1 112 ? -4.938 -15.594 -0.057 1 97.88 112 ILE B O 1
ATOM 1861 N N . ILE B 1 113 ? -6.023 -15.602 -2.031 1 97.19 113 ILE B N 1
ATOM 1862 C CA . ILE B 1 113 ? -6.941 -14.531 -1.661 1 97.19 113 ILE B CA 1
ATOM 1863 C C . ILE B 1 113 ? -8.25 -15.133 -1.146 1 97.19 113 ILE B C 1
ATOM 1865 O O . ILE B 1 113 ? -9.016 -15.719 -1.915 1 97.19 113 ILE B O 1
ATOM 1869 N N . THR B 1 114 ? -8.492 -14.883 0.15 1 96.75 114 THR B N 1
ATOM 1870 C CA . THR B 1 114 ? -9.633 -15.578 0.743 1 96.75 114 THR B CA 1
ATOM 1871 C C . THR B 1 114 ? -10.844 -14.648 0.819 1 96.75 114 THR B C 1
ATOM 1873 O O . THR B 1 114 ? -11.969 -15.109 1.027 1 96.75 114 THR B O 1
ATOM 1876 N N . SER B 1 115 ? -10.617 -13.352 0.743 1 94.19 115 SER B N 1
ATOM 1877 C CA . SER B 1 115 ? -11.734 -12.414 0.705 1 94.19 115 SER B CA 1
ATOM 1878 C C . SER B 1 115 ? -11.32 -11.086 0.073 1 94.19 115 SER B C 1
ATOM 1880 O O . SER B 1 115 ? -10.133 -10.75 0.04 1 94.19 115 SER B O 1
ATOM 1882 N N . GLY B 1 116 ? -12.344 -10.352 -0.481 1 91.06 116 GLY B N 1
ATOM 1883 C CA . GLY B 1 116 ? -12.211 -9.016 -1.036 1 91.06 116 GLY B CA 1
ATOM 1884 C C . GLY B 1 116 ? -13.227 -8.031 -0.481 1 91.06 116 GLY B C 1
ATOM 1885 O O . GLY B 1 116 ? -14.164 -8.43 0.211 1 91.06 116 GLY B O 1
ATOM 1886 N N . TYR B 1 117 ? -12.953 -6.758 -0.649 1 85.38 117 TYR B N 1
ATOM 1887 C CA . TYR B 1 117 ? -13.914 -5.734 -0.265 1 85.38 117 TYR B CA 1
ATOM 1888 C C . TYR B 1 117 ? -15.109 -5.73 -1.208 1 85.38 117 TYR B C 1
ATOM 1890 O O . TYR B 1 117 ? -16.156 -5.168 -0.888 1 85.38 117 TYR B O 1
ATOM 1898 N N . ASP B 1 118 ? -14.875 -6.324 -2.4 1 88.5 118 ASP B N 1
ATOM 1899 C CA . ASP B 1 118 ? -15.922 -6.523 -3.396 1 88.5 118 ASP B CA 1
ATOM 1900 C C . ASP B 1 118 ? -15.781 -7.883 -4.074 1 88.5 118 ASP B C 1
ATOM 1902 O O . ASP B 1 118 ? -14.984 -8.719 -3.645 1 88.5 118 ASP B O 1
ATOM 1906 N N . HIS B 1 119 ? -16.547 -8.125 -5.133 1 90.31 119 HIS B N 1
ATOM 1907 C CA . HIS B 1 119 ? -16.641 -9.438 -5.762 1 90.31 119 HIS B CA 1
ATOM 1908 C C . HIS B 1 119 ? -15.398 -9.758 -6.582 1 90.31 119 HIS B C 1
ATOM 1910 O O . HIS B 1 119 ? -15.055 -10.922 -6.77 1 90.31 119 HIS B O 1
ATOM 1916 N N . PHE B 1 120 ? -14.828 -8.672 -7.109 1 92.25 120 PHE B N 1
ATOM 1917 C CA . PHE B 1 120 ? -13.648 -8.875 -7.945 1 92.25 120 PHE B CA 1
ATOM 1918 C C . PHE B 1 120 ? -12.43 -8.188 -7.344 1 92.25 120 PHE B C 1
ATOM 1920 O O . PHE B 1 120 ? -12.547 -7.098 -6.777 1 92.25 120 PHE B O 1
ATOM 1927 N N . VAL B 1 121 ? -11.344 -8.898 -7.48 1 94.88 121 VAL B N 1
ATOM 1928 C CA . VAL B 1 121 ? -10.078 -8.328 -7.039 1 94.88 121 VAL B CA 1
ATOM 1929 C C . VAL B 1 121 ? -9.078 -8.328 -8.195 1 94.88 121 VAL B C 1
ATOM 1931 O O . VAL B 1 121 ? -9.258 -9.055 -9.18 1 94.88 121 VAL B O 1
ATOM 1934 N N . SER B 1 122 ? -8.125 -7.461 -8.055 1 96.12 122 SER B N 1
ATOM 1935 C CA . SER B 1 122 ? -7.055 -7.484 -9.047 1 96.12 122 SER B CA 1
ATOM 1936 C C . SER B 1 122 ? -5.684 -7.414 -8.391 1 96.12 122 SER B C 1
ATOM 1938 O O . SER B 1 122 ? -5.543 -6.887 -7.289 1 96.1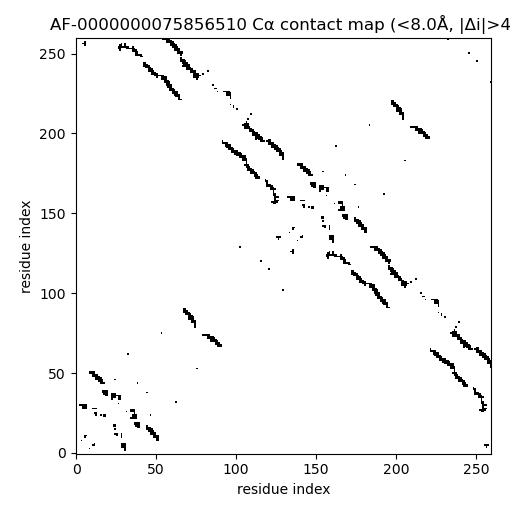2 122 SER B O 1
ATOM 1940 N N . VAL B 1 123 ? -4.762 -8.062 -9.008 1 97 123 VAL B N 1
ATOM 1941 C CA . VAL B 1 123 ? -3.354 -7.973 -8.641 1 97 123 VAL B CA 1
ATOM 1942 C C . VAL B 1 123 ? -2.559 -7.359 -9.789 1 97 123 VAL B C 1
ATOM 1944 O O . VAL B 1 123 ? -2.6 -7.859 -10.922 1 97 123 VAL B O 1
ATOM 1947 N N . HIS B 1 124 ? -1.841 -6.266 -9.43 1 96.12 124 HIS B N 1
ATOM 1948 C CA . HIS B 1 124 ? -1.166 -5.48 -10.461 1 96.12 124 HIS B CA 1
ATOM 1949 C C . HIS B 1 124 ? 0.312 -5.844 -10.547 1 96.12 124 HIS B C 1
ATOM 1951 O O . HIS B 1 124 ? 0.893 -5.844 -11.641 1 96.12 124 HIS B O 1
ATOM 1957 N N . ARG B 1 125 ? 0.879 -6.145 -9.492 1 96.12 125 ARG B N 1
ATOM 1958 C CA . ARG B 1 125 ? 2.305 -6.457 -9.5 1 96.12 125 ARG B CA 1
ATOM 1959 C C . ARG B 1 125 ? 2.709 -7.203 -8.234 1 96.12 125 ARG B C 1
ATOM 1961 O O . ARG B 1 125 ? 2.262 -6.859 -7.137 1 96.12 125 ARG B O 1
ATOM 1968 N N . VAL B 1 126 ? 3.479 -8.227 -8.406 1 96.31 126 VAL B N 1
ATOM 1969 C CA . VAL B 1 126 ? 4.238 -8.828 -7.312 1 96.31 126 VAL B CA 1
ATOM 1970 C C . VAL B 1 126 ? 5.73 -8.602 -7.531 1 96.31 126 VAL B C 1
ATOM 1972 O O . VAL B 1 126 ? 6.25 -8.852 -8.625 1 96.31 126 VAL B O 1
ATOM 1975 N N . SER B 1 127 ? 6.367 -8.102 -6.551 1 94.56 127 SER B N 1
ATOM 1976 C CA . SER B 1 127 ? 7.816 -7.926 -6.582 1 94.56 127 SER B CA 1
ATOM 1977 C C . SER B 1 127 ? 8.477 -8.57 -5.371 1 94.56 127 SER B C 1
ATOM 1979 O O . SER B 1 127 ? 7.867 -8.664 -4.301 1 94.56 127 SER B O 1
ATOM 1981 N N . VAL B 1 128 ? 9.727 -9.047 -5.629 1 93.5 128 VAL B N 1
ATOM 1982 C CA . VAL B 1 128 ? 10.469 -9.664 -4.539 1 93.5 128 VAL B CA 1
ATOM 1983 C C . VAL B 1 128 ? 11.828 -8.992 -4.391 1 93.5 128 VAL B C 1
ATOM 1985 O O . VAL B 1 128 ? 12.406 -8.516 -5.375 1 93.5 128 VAL B O 1
ATOM 1988 N N . GLN B 1 129 ? 12.234 -8.867 -3.168 1 90 129 GLN B N 1
ATOM 1989 C CA . GLN B 1 129 ? 13.57 -8.367 -2.854 1 90 129 GLN B CA 1
ATOM 1990 C C . GLN B 1 129 ? 14.453 -9.477 -2.289 1 90 129 GLN B C 1
ATOM 1992 O O . GLN B 1 129 ? 13.984 -10.32 -1.524 1 90 129 GLN B O 1
ATOM 1997 N N . ASN B 1 130 ? 15.688 -9.422 -2.711 1 85.12 130 ASN B N 1
ATOM 1998 C CA . ASN B 1 130 ? 16.672 -10.383 -2.219 1 85.12 130 ASN B CA 1
ATOM 1999 C C . ASN B 1 130 ? 17.438 -9.844 -1.011 1 85.12 130 ASN B C 1
ATOM 2001 O O . ASN B 1 130 ? 17.625 -8.633 -0.886 1 85.12 130 ASN B O 1
#

InterPro domains:
  IPR000421 Coagulation factor 5/8, C-terminal domain [PF00754] (16-115)
  IPR008979 Galactose-binding-like domain superfamily [SSF49785] (10-128)
  IPR033558 Intraflagellar transport protein 25 [PTHR33906] (1-129)

Radius of gyration: 19.39 Å; Cα contacts (8 Å, |Δi|>4): 713; chains: 2; bounding box: 36×60×45 Å